Protein AF-A0A066RWN7-F1 (afdb_monomer_lite)

Radius of gyration: 18.53 Å; chains: 1; bounding box: 39×36×55 Å

Foldseek 3Di:
DLVLLVCLAPDDQVVNVVSQVVLCVVLVHDDDSVVSYPVVVPDRSVLLSVLLNLLVPAAADPPDDLVNLLVLLQLLAVVRHVVNVSSQSNNCNHFLQQCLVCCRPPVCLDPPRNDDDDHSNSSSVDRNPDDQDDDDLVLLLVLLQCLLPHDDDSVSVSNNCSNLSQDPSVLVSVVCVVVVNRSSNVSVCVVVVQFGDDSNDTDGHPDPPDD

InterPro domains:
  IPR000290 Colicin immunity protein/pyocin immunity protein [PF01320] (62-132)
  IPR035900 Colicin E immunity 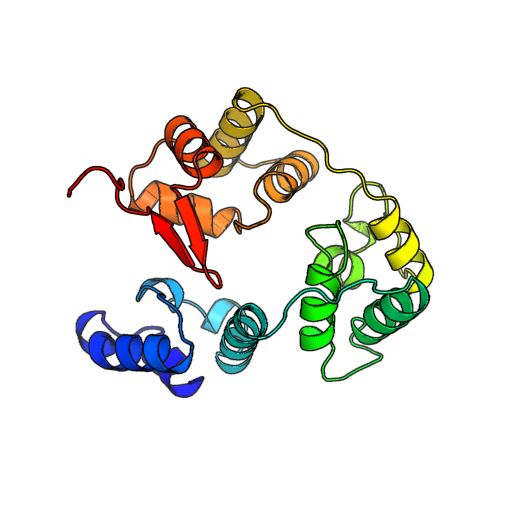protein superfamily [G3DSA:1.10.1200.20] (59-138)

Structure (mmCIF, N/CA/C/O backbone):
data_AF-A0A066RWN7-F1
#
_entry.id   AF-A0A066RWN7-F1
#
loop_
_atom_site.group_PDB
_atom_site.id
_atom_site.type_symbol
_atom_site.label_atom_id
_atom_site.label_alt_id
_atom_site.label_comp_id
_atom_site.label_asym_id
_atom_site.label_entity_id
_atom_site.label_seq_id
_atom_site.pdbx_PDB_ins_code
_atom_site.Cartn_x
_atom_site.Cartn_y
_atom_site.Cartn_z
_atom_site.occupancy
_atom_site.B_iso_or_equiv
_atom_site.auth_seq_id
_atom_site.auth_comp_id
_atom_site.auth_asym_id
_atom_site.auth_atom_id
_atom_site.pdbx_PDB_model_num
ATOM 1 N N . MET A 1 1 ? 14.003 -16.750 -8.814 1.00 89.88 1 MET A N 1
ATOM 2 C CA . MET A 1 1 ? 13.322 -15.446 -8.666 1.00 89.88 1 MET A CA 1
ATOM 3 C C . MET A 1 1 ? 14.115 -14.460 -7.818 1.00 89.88 1 MET A C 1
ATOM 5 O O . MET A 1 1 ? 14.503 -13.462 -8.392 1.00 89.88 1 MET A O 1
ATOM 9 N N . ALA A 1 2 ? 14.459 -14.722 -6.547 1.00 92.25 2 ALA A N 1
ATOM 10 C CA . ALA A 1 2 ? 15.295 -13.786 -5.760 1.00 92.25 2 ALA A CA 1
ATOM 11 C C . ALA A 1 2 ? 16.624 -13.417 -6.449 1.00 92.25 2 ALA A C 1
ATOM 13 O O . ALA A 1 2 ? 16.972 -12.251 -6.539 1.00 92.25 2 ALA A O 1
ATOM 14 N N . GLN A 1 3 ? 17.300 -14.403 -7.044 1.00 92.25 3 GLN A N 1
ATOM 15 C CA . GLN A 1 3 ? 18.504 -14.164 -7.844 1.00 92.25 3 GLN A CA 1
ATOM 16 C C . GLN A 1 3 ? 18.248 -13.333 -9.118 1.00 92.25 3 GLN A C 1
ATOM 18 O O . GLN A 1 3 ? 19.116 -12.578 -9.526 1.00 92.25 3 GLN A O 1
ATOM 23 N N . LEU A 1 4 ? 17.066 -13.453 -9.739 1.00 93.38 4 LEU A N 1
ATOM 24 C CA . LEU A 1 4 ? 16.701 -12.601 -10.879 1.00 93.38 4 LEU A CA 1
ATOM 25 C C . LEU A 1 4 ? 16.509 -11.157 -10.408 1.00 93.38 4 LEU A C 1
ATOM 27 O O . LEU A 1 4 ? 17.028 -10.253 -11.044 1.00 93.38 4 LEU A O 1
ATOM 31 N N . ALA A 1 5 ? 15.819 -10.949 -9.281 1.00 91.62 5 ALA A N 1
ATOM 32 C CA . ALA A 1 5 ? 15.643 -9.621 -8.699 1.00 91.62 5 ALA A CA 1
ATOM 33 C C . ALA A 1 5 ? 16.989 -8.970 -8.328 1.00 91.62 5 ALA A C 1
ATOM 35 O O . ALA A 1 5 ? 17.202 -7.815 -8.673 1.00 91.62 5 ALA A O 1
ATOM 36 N N . ASP A 1 6 ? 17.913 -9.727 -7.726 1.00 91.44 6 ASP A N 1
ATOM 37 C CA . ASP A 1 6 ? 19.282 -9.271 -7.424 1.00 91.44 6 ASP A CA 1
ATOM 38 C C . ASP A 1 6 ? 20.068 -8.890 -8.688 1.00 91.44 6 ASP A C 1
ATOM 40 O O . ASP A 1 6 ? 20.736 -7.865 -8.724 1.00 91.44 6 ASP A O 1
ATOM 44 N N . TRP A 1 7 ? 19.959 -9.670 -9.768 1.00 92.44 7 TRP A N 1
ATOM 45 C CA . TRP A 1 7 ? 20.628 -9.331 -11.028 1.00 92.44 7 TRP A CA 1
ATOM 46 C C . TRP A 1 7 ? 20.031 -8.117 -11.736 1.00 92.44 7 TRP A C 1
ATOM 48 O O . TRP A 1 7 ? 20.756 -7.423 -12.442 1.00 92.44 7 TRP A O 1
ATOM 58 N N . ILE A 1 8 ? 18.726 -7.876 -11.594 1.00 92.56 8 ILE A N 1
ATOM 59 C CA . ILE A 1 8 ? 18.061 -6.724 -12.213 1.00 92.56 8 ILE A CA 1
ATOM 60 C C . ILE A 1 8 ? 18.375 -5.437 -11.433 1.00 92.56 8 ILE A C 1
ATOM 62 O O . ILE A 1 8 ? 18.547 -4.381 -12.051 1.00 92.56 8 ILE A O 1
ATOM 66 N N . ASP A 1 9 ? 18.458 -5.512 -10.103 1.00 89.31 9 ASP A N 1
ATOM 67 C CA . ASP A 1 9 ? 18.771 -4.382 -9.222 1.00 89.31 9 ASP A CA 1
ATOM 68 C C . ASP A 1 9 ? 20.218 -3.895 -9.437 1.00 89.31 9 ASP A C 1
ATOM 70 O O . ASP A 1 9 ? 21.193 -4.589 -9.149 1.00 89.31 9 ASP A O 1
ATOM 74 N N . GLY A 1 10 ? 20.377 -2.686 -9.986 1.00 84.44 10 GLY A N 1
ATOM 75 C CA . GLY A 1 10 ? 21.682 -2.073 -10.258 1.00 84.44 10 GLY A CA 1
ATOM 76 C C . GLY A 1 10 ? 22.337 -2.444 -11.596 1.00 84.44 10 GLY A C 1
ATOM 77 O O . GLY A 1 10 ? 23.396 -1.895 -11.917 1.00 84.44 10 GLY A O 1
ATOM 78 N N . ALA A 1 11 ? 21.729 -3.321 -12.399 1.00 90.06 11 ALA A N 1
ATOM 79 C CA . ALA A 1 11 ? 22.161 -3.587 -13.774 1.00 90.06 11 ALA A CA 1
ATOM 80 C C . ALA A 1 11 ? 21.720 -2.476 -14.746 1.00 90.06 11 ALA A C 1
ATOM 82 O O . ALA A 1 11 ? 20.937 -1.595 -14.399 1.00 90.06 11 ALA A O 1
ATOM 83 N N . SER A 1 12 ? 22.224 -2.482 -15.984 1.00 90.25 12 SER A N 1
ATOM 84 C CA . SER A 1 12 ? 21.661 -1.617 -17.030 1.00 90.25 12 SER A CA 1
ATOM 85 C C . SER A 1 12 ? 20.346 -2.183 -17.573 1.00 90.25 12 SER A C 1
ATOM 87 O O . SER A 1 12 ? 20.095 -3.388 -17.522 1.00 90.25 12 SER A O 1
ATOM 89 N N . ARG A 1 13 ? 19.504 -1.317 -18.151 1.00 88.94 13 ARG A N 1
ATOM 90 C CA . ARG A 1 13 ? 18.223 -1.733 -18.739 1.00 88.94 13 ARG A CA 1
ATOM 91 C C . ARG A 1 13 ? 18.413 -2.790 -19.828 1.00 88.94 13 ARG A C 1
ATOM 93 O O . ARG A 1 13 ? 17.635 -3.736 -19.895 1.00 88.94 13 ARG A O 1
ATOM 100 N N . GLU A 1 14 ? 19.421 -2.616 -20.677 1.00 89.88 14 GLU A N 1
ATOM 101 C CA . GLU A 1 14 ? 19.710 -3.528 -21.782 1.00 89.88 14 GLU A CA 1
ATOM 1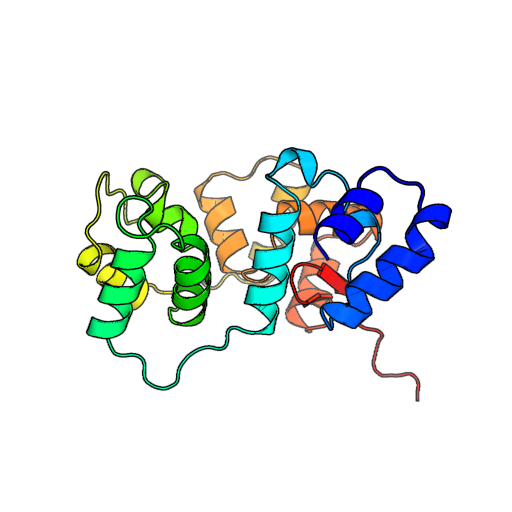02 C C . GLU A 1 14 ? 20.170 -4.908 -21.289 1.00 89.88 14 GLU A C 1
ATOM 104 O O . GLU A 1 14 ? 19.805 -5.925 -21.874 1.00 89.88 14 GLU A O 1
ATOM 109 N N . GLU A 1 15 ? 20.954 -4.960 -20.210 1.00 90.19 15 GLU A N 1
ATOM 110 C CA . GLU A 1 15 ? 21.420 -6.222 -19.620 1.00 90.19 15 GLU A CA 1
ATOM 111 C C . GLU A 1 15 ? 20.282 -6.978 -18.921 1.00 90.19 15 GLU A C 1
ATOM 113 O O . GLU A 1 15 ? 20.225 -8.207 -18.987 1.00 90.19 15 GLU A O 1
ATOM 118 N N . SER A 1 16 ? 19.344 -6.245 -18.319 1.00 92.38 16 SER A N 1
ATOM 119 C CA . SER A 1 16 ? 18.245 -6.808 -17.533 1.00 92.38 16 SER A CA 1
ATOM 120 C C . SER A 1 16 ? 17.048 -7.293 -18.344 1.00 92.38 16 SER A C 1
ATOM 122 O O . SER A 1 16 ? 16.172 -7.936 -17.775 1.00 92.38 16 SER A O 1
ATOM 124 N N . GLU A 1 17 ? 16.973 -7.022 -19.651 1.00 93.56 17 GLU A N 1
ATOM 125 C CA . GLU A 1 17 ? 15.779 -7.304 -20.467 1.00 93.56 17 GLU A CA 1
ATOM 126 C C . GLU A 1 17 ? 15.328 -8.773 -20.387 1.00 93.56 17 GLU A C 1
ATOM 128 O O . GLU A 1 17 ? 14.145 -9.065 -20.192 1.00 93.56 17 GLU A O 1
ATOM 133 N N . ALA A 1 18 ? 16.276 -9.709 -20.493 1.00 95.19 18 ALA A N 1
ATOM 134 C CA . ALA A 1 18 ? 15.979 -11.138 -20.428 1.00 95.19 18 ALA A CA 1
ATOM 135 C C . ALA A 1 18 ? 15.559 -11.576 -19.016 1.00 95.19 18 ALA A C 1
ATOM 137 O O . ALA A 1 18 ? 14.598 -12.331 -18.875 1.00 95.19 18 ALA A O 1
ATOM 138 N N . TRP A 1 19 ? 16.241 -11.077 -17.980 1.00 96.50 19 TRP A N 1
ATOM 139 C CA . TRP A 1 19 ? 15.937 -11.408 -16.585 1.00 96.50 19 TRP A CA 1
ATOM 140 C C . TRP A 1 19 ? 14.594 -10.836 -16.139 1.00 96.50 19 TRP A C 1
ATOM 142 O O . TRP A 1 19 ? 13.844 -11.524 -15.455 1.00 96.50 19 TRP A O 1
ATOM 152 N N . LEU A 1 20 ? 14.268 -9.614 -16.564 1.00 94.75 20 LEU A N 1
ATOM 153 C CA . LEU A 1 20 ? 12.990 -8.962 -16.294 1.00 94.75 20 LEU A CA 1
ATOM 154 C C . LEU A 1 20 ? 11.834 -9.728 -16.942 1.00 94.75 20 LEU A C 1
ATOM 156 O O . LEU A 1 20 ? 10.819 -9.987 -16.298 1.00 94.75 20 LEU A O 1
ATOM 160 N N . SER A 1 21 ? 12.005 -10.126 -18.206 1.00 94.62 21 SER A N 1
ATOM 161 C CA . SER A 1 21 ? 11.026 -10.951 -18.919 1.00 94.62 21 SER A CA 1
ATOM 162 C C . SER A 1 21 ? 10.809 -12.296 -18.218 1.00 94.62 21 SER A C 1
ATOM 164 O O . SER A 1 21 ? 9.668 -12.698 -17.991 1.00 94.62 21 SER A O 1
ATOM 166 N N . GLU A 1 22 ? 11.893 -12.963 -17.806 1.00 96.38 22 GLU A N 1
ATOM 167 C CA . GLU A 1 22 ? 11.821 -14.221 -17.057 1.00 96.38 22 GLU A CA 1
ATOM 168 C C . GLU A 1 22 ? 11.153 -14.037 -15.688 1.00 96.38 22 GLU A C 1
ATOM 170 O O . GLU A 1 22 ? 10.312 -14.851 -15.309 1.00 96.38 22 GLU A O 1
ATOM 175 N N . PHE A 1 23 ? 11.474 -12.963 -14.962 1.00 95.25 23 PHE A N 1
ATOM 176 C CA . PHE A 1 23 ? 10.852 -12.658 -13.678 1.00 95.25 23 PHE A CA 1
ATOM 177 C C . PHE A 1 23 ? 9.337 -12.522 -13.828 1.00 95.25 23 PHE A C 1
ATOM 179 O O . PHE A 1 23 ? 8.606 -13.289 -13.209 1.00 95.25 23 PHE A O 1
ATOM 186 N N . ASN A 1 24 ? 8.889 -11.617 -14.703 1.00 93.62 24 ASN A N 1
ATOM 187 C CA . ASN A 1 24 ? 7.472 -11.341 -14.946 1.00 93.62 24 ASN A CA 1
ATOM 188 C C . ASN A 1 24 ? 6.710 -12.587 -15.415 1.00 93.62 24 ASN A C 1
ATOM 190 O O . ASN A 1 24 ? 5.563 -12.803 -15.027 1.00 93.62 24 ASN A O 1
ATOM 194 N N . GLN A 1 25 ? 7.354 -13.446 -16.211 1.00 93.62 25 GLN A N 1
ATOM 195 C CA . GLN A 1 25 ? 6.770 -14.723 -16.611 1.00 93.62 25 GLN A CA 1
ATOM 196 C C . GLN A 1 25 ? 6.581 -15.673 -15.419 1.00 93.62 25 GLN A C 1
ATOM 198 O O . GLN A 1 25 ? 5.561 -16.355 -15.351 1.00 93.62 25 GLN A O 1
ATOM 203 N N . LEU A 1 26 ? 7.558 -15.759 -14.512 1.00 93.44 26 LEU A N 1
ATOM 204 C CA . LEU A 1 26 ? 7.510 -16.660 -13.356 1.00 93.44 26 LEU A CA 1
ATOM 205 C C . LEU A 1 26 ? 6.551 -16.180 -12.261 1.00 93.44 26 LEU A C 1
ATOM 207 O O . LEU A 1 26 ? 5.972 -17.016 -11.572 1.00 93.44 26 LEU A O 1
ATOM 211 N N . SER A 1 27 ? 6.410 -14.867 -12.084 1.00 90.44 27 SER A N 1
ATOM 212 C CA . SER A 1 27 ? 5.530 -14.264 -11.077 1.00 90.44 27 SER A CA 1
ATOM 213 C C . SER A 1 27 ? 4.125 -13.955 -11.593 1.00 90.44 27 SER A C 1
ATOM 215 O O . SER A 1 27 ? 3.281 -13.565 -10.797 1.00 90.44 27 SER A O 1
ATOM 217 N N . GLU A 1 28 ? 3.868 -14.121 -12.894 1.00 90.06 28 GLU A N 1
ATOM 218 C CA . GLU A 1 28 ? 2.626 -13.691 -13.555 1.00 90.06 28 GLU A CA 1
ATOM 219 C C . GLU A 1 28 ? 2.339 -12.187 -13.363 1.00 90.06 28 GLU A C 1
ATOM 221 O O . GLU A 1 28 ? 1.191 -11.756 -13.260 1.00 90.06 28 GLU A O 1
ATOM 226 N N . THR A 1 29 ? 3.396 -11.368 -13.341 1.00 89.62 29 THR A N 1
ATOM 227 C CA . THR A 1 29 ? 3.311 -9.913 -13.141 1.00 89.62 29 THR A CA 1
ATOM 228 C C . THR A 1 29 ? 3.849 -9.130 -14.343 1.00 89.62 29 THR A C 1
ATOM 230 O O . THR A 1 29 ? 4.195 -9.691 -15.384 1.00 89.62 29 THR A O 1
ATOM 233 N N . SER A 1 30 ? 3.864 -7.801 -14.238 1.00 88.69 30 SER A N 1
ATOM 234 C CA . SER A 1 30 ? 4.294 -6.891 -15.304 1.00 88.69 30 SER A CA 1
ATOM 235 C C . SER A 1 30 ? 5.173 -5.762 -14.767 1.00 88.69 30 SER A C 1
ATOM 237 O O . SER A 1 30 ? 4.957 -4.602 -15.117 1.00 88.69 30 SER A O 1
ATOM 239 N N . HIS A 1 31 ? 6.127 -6.089 -13.895 1.00 88.25 31 HIS A N 1
ATOM 240 C CA . HIS A 1 31 ? 7.049 -5.103 -13.341 1.00 88.25 31 HIS A CA 1
ATOM 241 C C . HIS A 1 31 ? 7.902 -4.457 -14.434 1.00 88.25 31 HIS A C 1
ATOM 243 O O . HIS A 1 31 ? 8.305 -5.111 -15.405 1.00 88.25 31 HIS A O 1
ATOM 249 N N . GLU A 1 32 ? 8.207 -3.178 -14.254 1.00 89.06 32 GLU A N 1
ATOM 250 C CA . GLU A 1 32 ? 9.199 -2.462 -15.043 1.00 89.06 32 GLU A CA 1
ATOM 251 C C . GLU A 1 32 ? 10.592 -2.617 -14.423 1.00 89.06 32 GLU A C 1
ATOM 253 O O . GLU A 1 32 ? 10.747 -2.915 -13.244 1.00 89.06 32 GLU A O 1
ATOM 258 N N . PHE A 1 33 ? 11.635 -2.380 -15.223 1.00 89.19 33 PHE A N 1
ATOM 259 C CA . PHE A 1 33 ? 13.029 -2.401 -14.761 1.00 89.19 33 PHE A CA 1
ATOM 260 C C . PHE A 1 33 ? 13.250 -1.528 -13.510 1.00 89.19 33 PHE A C 1
ATOM 262 O O . PHE A 1 33 ? 14.014 -1.894 -12.618 1.00 89.19 33 PHE A O 1
ATOM 269 N N . GLU A 1 34 ? 12.568 -0.385 -13.443 1.00 85.56 34 GLU A N 1
ATOM 270 C CA . GLU A 1 34 ? 12.612 0.548 -12.321 1.00 85.56 34 GLU A CA 1
ATOM 271 C C . GLU A 1 34 ? 12.084 -0.013 -11.005 1.00 85.56 34 GLU A C 1
ATOM 273 O O . GLU A 1 34 ? 12.603 0.380 -9.965 1.00 85.56 34 GLU A O 1
ATOM 278 N N . ASP A 1 35 ? 11.117 -0.932 -11.039 1.00 84.44 35 ASP A N 1
ATOM 279 C CA . ASP A 1 35 ? 10.505 -1.499 -9.827 1.00 84.44 35 ASP A CA 1
ATOM 280 C C . ASP A 1 35 ? 11.510 -2.333 -9.011 1.00 84.44 35 ASP A C 1
ATOM 282 O O . ASP A 1 35 ? 11.309 -2.582 -7.826 1.00 84.44 35 ASP A O 1
ATOM 286 N N . PHE A 1 36 ? 12.616 -2.742 -9.641 1.00 87.88 36 PHE A N 1
ATOM 287 C CA . PHE A 1 36 ? 13.701 -3.495 -9.015 1.00 87.88 36 PHE A CA 1
ATOM 288 C C . PHE A 1 36 ? 14.829 -2.608 -8.486 1.00 87.88 36 PHE A C 1
ATOM 290 O O . PHE A 1 36 ? 15.739 -3.121 -7.842 1.00 87.88 36 PHE A O 1
ATOM 297 N N . GLN A 1 37 ? 14.838 -1.306 -8.788 1.00 85.69 37 GLN A N 1
ATOM 298 C CA . GLN A 1 37 ? 15.998 -0.467 -8.487 1.00 85.69 37 GLN A CA 1
ATOM 299 C C . GLN A 1 37 ? 15.968 0.023 -7.042 1.00 85.69 37 GLN A C 1
ATOM 301 O O . GLN A 1 37 ? 15.058 0.741 -6.629 1.00 85.69 37 GLN A O 1
ATOM 306 N N . GLY A 1 38 ? 17.021 -0.304 -6.293 1.00 73.75 38 GLY A N 1
ATOM 307 C CA . GLY A 1 38 ? 17.169 0.111 -4.902 1.00 73.75 38 GLY A CA 1
ATOM 308 C C . GLY A 1 38 ? 16.486 -0.817 -3.899 1.00 73.75 38 GLY A C 1
ATOM 309 O O . GLY A 1 38 ? 16.300 -0.406 -2.752 1.00 73.75 38 GLY A O 1
ATOM 310 N N . LEU A 1 39 ? 16.172 -2.062 -4.284 1.00 75.94 39 LEU A N 1
ATOM 311 C CA . LEU A 1 39 ? 15.650 -3.076 -3.359 1.00 75.94 39 LEU A CA 1
ATOM 312 C C . LEU A 1 39 ? 16.616 -3.315 -2.185 1.00 75.94 39 LEU A C 1
ATOM 314 O O . LEU A 1 39 ? 16.165 -3.425 -1.044 1.00 75.94 39 LEU A O 1
ATOM 318 N N . TYR A 1 40 ? 17.933 -3.236 -2.428 1.00 57.69 40 TYR A N 1
ATOM 319 C CA . TYR A 1 40 ? 18.980 -3.248 -1.387 1.00 57.69 40 TYR A CA 1
ATOM 320 C C . TYR A 1 40 ? 18.779 -2.224 -0.247 1.00 57.69 40 TYR A C 1
ATOM 322 O O . TYR A 1 40 ? 19.367 -2.378 0.824 1.00 57.69 40 TYR A O 1
ATOM 330 N N . GLY A 1 41 ? 17.998 -1.157 -0.458 1.00 55.62 41 GLY A N 1
ATOM 331 C CA . GLY A 1 41 ? 17.710 -0.144 0.561 1.00 55.62 41 GLY A CA 1
ATOM 332 C C . GLY A 1 41 ? 16.592 -0.516 1.542 1.00 55.62 41 GLY A C 1
ATOM 333 O O . GLY A 1 41 ? 16.485 0.134 2.581 1.00 55.62 41 GLY A O 1
ATOM 334 N N . GLY A 1 42 ? 15.773 -1.526 1.221 1.00 55.22 42 GLY A N 1
ATOM 335 C CA . GLY A 1 42 ? 14.559 -1.883 1.968 1.00 55.22 42 GLY A CA 1
ATOM 336 C C . GLY A 1 42 ? 14.561 -3.270 2.623 1.00 55.22 42 GLY A C 1
ATOM 337 O O . GLY A 1 42 ? 13.806 -3.469 3.568 1.00 55.22 42 GLY A O 1
ATOM 338 N N . GLY A 1 43 ? 15.403 -4.207 2.169 1.00 67.12 43 GLY A N 1
ATOM 339 C CA . GLY A 1 43 ? 15.463 -5.588 2.674 1.00 67.12 43 GLY A CA 1
ATOM 340 C C . GLY A 1 43 ? 16.289 -6.505 1.765 1.00 67.12 43 GLY A C 1
ATOM 341 O O . GLY A 1 43 ? 16.976 -6.022 0.862 1.00 67.12 43 GLY A O 1
ATOM 342 N N . GLU A 1 44 ? 16.241 -7.824 1.981 1.00 83.69 44 GLU A N 1
ATOM 343 C CA . GLU A 1 44 ? 16.828 -8.781 1.033 1.00 83.69 44 GLU A CA 1
ATOM 344 C C . GLU A 1 44 ? 15.888 -8.987 -0.173 1.00 83.69 44 GLU A C 1
ATOM 346 O O . GLU A 1 44 ? 14.663 -8.968 -0.037 1.00 83.69 44 GLU A O 1
ATOM 351 N N . HIS A 1 45 ? 16.421 -9.254 -1.375 1.00 87.75 45 HIS A N 1
ATOM 352 C CA . HIS A 1 45 ? 15.591 -9.493 -2.575 1.00 87.75 45 HIS A CA 1
ATOM 353 C C . HIS A 1 45 ? 14.607 -10.647 -2.405 1.00 87.75 45 HIS A C 1
ATOM 355 O O . HIS A 1 45 ? 13.571 -10.677 -3.067 1.00 87.75 45 HIS A O 1
ATOM 361 N N . ILE A 1 46 ? 14.923 -11.618 -1.544 1.00 88.38 46 ILE A N 1
ATOM 362 C CA . ILE A 1 46 ? 14.011 -12.721 -1.244 1.00 88.38 46 ILE A CA 1
ATOM 363 C C . ILE A 1 46 ? 12.738 -12.231 -0.549 1.00 88.38 46 ILE A C 1
ATOM 365 O O . ILE A 1 46 ? 11.666 -12.741 -0.867 1.00 88.38 46 ILE A O 1
ATOM 369 N N . ASP A 1 47 ? 12.833 -11.225 0.318 1.00 84.12 47 ASP A N 1
ATOM 370 C CA . ASP A 1 47 ? 11.691 -10.685 1.056 1.00 84.12 47 ASP A CA 1
ATOM 371 C C . ASP A 1 47 ? 10.773 -9.914 0.108 1.00 84.12 47 ASP A C 1
ATOM 373 O O . ASP A 1 47 ? 9.570 -10.167 0.060 1.00 84.12 47 ASP A O 1
ATOM 377 N N . TRP A 1 48 ? 11.346 -9.088 -0.773 1.00 85.31 48 TRP A N 1
ATOM 378 C CA . TRP A 1 48 ? 10.571 -8.429 -1.828 1.00 85.31 48 TRP A CA 1
ATOM 379 C C . TRP A 1 48 ? 9.881 -9.440 -2.758 1.00 85.31 48 TRP A C 1
ATOM 381 O O . TRP A 1 48 ? 8.693 -9.319 -3.052 1.00 85.31 48 TRP A O 1
ATOM 391 N N . VAL A 1 49 ? 10.591 -10.497 -3.172 1.00 89.69 49 VAL A N 1
ATOM 392 C CA . VAL A 1 49 ? 10.006 -11.559 -4.004 1.00 89.69 49 VAL A CA 1
ATOM 393 C C . VAL A 1 49 ? 8.866 -12.290 -3.291 1.00 89.69 49 VAL A C 1
ATOM 395 O O . VAL A 1 49 ? 7.881 -12.646 -3.942 1.00 89.69 49 VAL A O 1
ATOM 398 N N . ARG A 1 50 ? 8.969 -12.520 -1.977 1.00 89.38 50 ARG A N 1
ATOM 399 C CA . ARG A 1 50 ? 7.872 -13.098 -1.189 1.00 89.38 50 ARG A CA 1
ATOM 400 C C . ARG A 1 50 ? 6.647 -12.193 -1.214 1.00 89.38 50 ARG A C 1
ATOM 402 O O . ARG A 1 50 ? 5.575 -12.697 -1.523 1.00 89.38 50 ARG A O 1
ATOM 409 N N . LEU A 1 51 ? 6.807 -10.888 -0.992 1.00 84.19 51 LEU A N 1
ATOM 410 C CA . LEU A 1 51 ? 5.698 -9.925 -1.042 1.00 84.19 51 LEU A CA 1
ATOM 411 C C . LEU A 1 51 ? 5.010 -9.907 -2.414 1.00 84.19 51 LEU A C 1
ATOM 413 O O . LEU A 1 51 ? 3.781 -9.955 -2.488 1.00 84.19 51 LEU A O 1
ATOM 417 N N . VAL A 1 52 ? 5.786 -9.938 -3.505 1.00 87.62 52 VAL A N 1
ATOM 418 C CA . VAL A 1 52 ? 5.231 -10.066 -4.864 1.00 87.62 52 VAL A CA 1
ATOM 419 C C . VAL A 1 52 ? 4.382 -11.332 -4.976 1.00 87.62 52 VAL A C 1
ATOM 421 O O . VAL A 1 52 ? 3.218 -11.256 -5.366 1.00 87.62 52 VAL A O 1
ATOM 424 N N . LEU A 1 53 ? 4.915 -12.490 -4.579 1.00 90.06 53 LEU A N 1
ATOM 425 C CA . LEU A 1 53 ? 4.191 -13.763 -4.657 1.00 90.06 53 LEU A CA 1
ATOM 426 C C . LEU A 1 53 ? 2.955 -13.807 -3.749 1.00 90.06 53 LEU A C 1
ATOM 428 O O . LEU A 1 53 ? 1.917 -14.327 -4.155 1.00 90.06 53 LEU A O 1
ATOM 432 N N . TYR A 1 54 ? 3.037 -13.244 -2.547 1.00 88.75 54 TYR A N 1
ATOM 433 C CA . TYR A 1 54 ? 1.906 -13.114 -1.631 1.00 88.75 54 TYR A CA 1
ATOM 434 C C . TYR A 1 54 ? 0.787 -12.287 -2.257 1.00 88.75 54 TYR A C 1
ATOM 436 O O . TYR A 1 54 ? -0.360 -12.728 -2.249 1.00 88.75 54 TYR A O 1
ATOM 444 N N . SER A 1 55 ? 1.121 -11.169 -2.907 1.00 82.88 55 SER A N 1
ATOM 445 C CA . SER A 1 55 ? 0.133 -10.329 -3.593 1.00 82.88 55 SER A CA 1
ATOM 446 C C . SER A 1 55 ? -0.588 -11.041 -4.749 1.00 82.88 55 SER A C 1
ATOM 448 O O . SER A 1 55 ? -1.706 -10.662 -5.095 1.00 82.88 55 SER A O 1
ATOM 450 N N . VAL A 1 56 ? 0.040 -12.058 -5.352 1.00 85.88 56 VAL A N 1
ATOM 451 C CA . VAL A 1 56 ? -0.538 -12.879 -6.431 1.00 85.88 56 VAL A CA 1
ATOM 452 C C . VAL A 1 56 ? -1.411 -13.999 -5.862 1.00 85.88 56 VAL A C 1
ATOM 454 O O . VAL A 1 56 ? -2.525 -14.236 -6.332 1.00 85.88 56 VAL A O 1
ATOM 457 N N . ILE A 1 57 ? -0.909 -14.709 -4.850 1.00 88.38 57 ILE A N 1
ATOM 458 C CA . ILE A 1 57 ? -1.482 -15.980 -4.388 1.00 88.38 57 ILE A CA 1
ATOM 459 C C . ILE A 1 57 ? -2.570 -15.773 -3.326 1.00 88.38 57 ILE A C 1
ATOM 461 O O . ILE A 1 57 ? -3.532 -16.544 -3.274 1.00 88.38 57 ILE A O 1
ATOM 465 N N . ILE A 1 58 ? -2.431 -14.763 -2.465 1.00 89.44 58 ILE A N 1
ATOM 466 C CA . ILE A 1 58 ? -3.336 -14.550 -1.334 1.00 89.44 58 ILE A CA 1
ATOM 467 C C . ILE A 1 58 ? -4.605 -13.857 -1.818 1.00 89.44 58 ILE A C 1
ATOM 469 O O . ILE A 1 58 ? -4.575 -12.782 -2.411 1.00 89.44 58 ILE A O 1
ATOM 473 N N . GLN A 1 59 ? -5.737 -14.478 -1.509 1.00 88.31 59 GLN A N 1
ATOM 474 C CA . GLN A 1 59 ? -7.067 -13.950 -1.779 1.00 88.31 59 GLN A CA 1
ATOM 475 C C . GLN A 1 59 ? -7.836 -13.821 -0.458 1.00 88.31 59 GLN A C 1
ATOM 477 O O . GLN A 1 59 ? -7.604 -14.622 0.455 1.00 88.31 59 GLN A O 1
ATOM 482 N N . PRO A 1 60 ? -8.750 -12.842 -0.335 1.00 89.50 60 PRO A N 1
ATOM 483 C CA . PRO A 1 60 ? -9.619 -12.739 0.831 1.00 89.50 60 PRO A CA 1
ATOM 484 C C . PRO A 1 60 ? -10.430 -14.026 1.010 1.00 89.50 60 PRO A C 1
ATOM 486 O O . PRO A 1 60 ? -10.948 -14.592 0.043 1.00 89.50 60 PRO A O 1
ATOM 489 N N . ALA A 1 61 ? -10.554 -14.486 2.252 1.00 91.06 61 ALA A N 1
ATOM 490 C CA . ALA A 1 61 ? -11.375 -15.637 2.582 1.00 91.06 61 ALA A CA 1
ATOM 491 C C . ALA A 1 61 ? -12.847 -15.218 2.710 1.00 91.06 61 ALA A C 1
ATOM 493 O O . ALA A 1 61 ? -13.182 -14.191 3.304 1.00 91.06 61 ALA A O 1
ATOM 494 N N . GLU A 1 62 ? -13.757 -16.036 2.182 1.00 90.06 62 GLU A N 1
ATOM 495 C CA . GLU A 1 62 ? -15.186 -15.810 2.387 1.00 90.06 62 GLU A CA 1
ATOM 496 C C . GLU A 1 62 ? -15.580 -16.121 3.839 1.00 90.06 62 GLU A C 1
ATOM 498 O O . GLU A 1 62 ? -15.314 -17.209 4.344 1.00 90.06 62 GLU A O 1
ATOM 503 N N . ASN A 1 63 ? -16.308 -15.200 4.477 1.00 91.12 63 ASN A N 1
ATOM 504 C CA . ASN A 1 63 ? -16.890 -15.372 5.815 1.00 91.12 63 ASN A CA 1
ATOM 505 C C . ASN A 1 63 ? -15.876 -15.616 6.949 1.00 91.12 63 ASN A C 1
ATOM 507 O O . ASN A 1 63 ? -16.187 -16.361 7.880 1.00 91.12 63 ASN A O 1
ATOM 511 N N . VAL A 1 64 ? -14.706 -14.969 6.899 1.00 94.81 64 VAL A N 1
ATOM 512 C CA . VAL A 1 64 ? -13.745 -14.997 8.011 1.00 94.81 64 VAL A CA 1
ATOM 513 C C . VAL A 1 64 ? -14.415 -14.550 9.317 1.00 94.81 64 VAL A C 1
ATOM 515 O O . VAL A 1 64 ? -15.125 -13.539 9.382 1.00 94.81 64 VAL A O 1
ATOM 518 N N . THR A 1 65 ? -14.241 -15.342 10.364 1.00 97.12 65 THR A N 1
ATOM 519 C CA . THR A 1 65 ? -14.802 -15.071 11.687 1.00 97.12 65 THR A CA 1
ATOM 520 C C . THR A 1 65 ? -13.897 -14.140 12.486 1.00 97.12 65 THR A C 1
ATOM 522 O O . THR A 1 65 ? -12.696 -14.047 12.241 1.00 97.12 65 THR A O 1
ATOM 525 N N . ARG A 1 66 ? -14.458 -13.468 13.502 1.00 97.38 66 ARG A N 1
ATOM 526 C CA . ARG A 1 66 ? -13.655 -12.649 14.423 1.00 97.38 66 ARG A CA 1
ATOM 527 C C . ARG A 1 66 ? -12.540 -13.471 15.078 1.00 97.38 66 ARG A C 1
ATOM 529 O O . ARG A 1 66 ? -11.428 -12.976 15.176 1.00 97.38 66 ARG A O 1
ATOM 536 N N . ASP A 1 67 ? -12.822 -14.703 15.496 1.00 98.19 67 ASP A N 1
ATOM 537 C CA . ASP A 1 67 ? -11.834 -15.557 16.166 1.00 98.19 67 ASP A CA 1
ATOM 538 C C . ASP A 1 67 ? -10.677 -15.934 15.223 1.00 98.19 67 ASP A C 1
ATOM 540 O O . ASP A 1 67 ? -9.520 -15.925 15.634 1.00 98.19 67 ASP A O 1
ATOM 544 N N . GLU A 1 68 ? -10.963 -16.183 13.940 1.00 97.81 68 GLU A N 1
ATOM 545 C CA . GLU A 1 68 ? -9.927 -16.397 12.918 1.00 97.81 68 GLU A CA 1
ATOM 546 C C . GLU A 1 68 ? -9.101 -15.130 12.668 1.00 97.81 68 GLU A C 1
ATOM 548 O O . GLU A 1 68 ? -7.882 -15.213 12.539 1.00 97.81 68 GLU A O 1
ATOM 553 N N . LEU A 1 69 ? -9.729 -13.949 12.658 1.00 97.94 69 LEU A N 1
ATOM 554 C CA . LEU A 1 69 ? -9.005 -12.679 12.566 1.00 97.94 69 LEU A CA 1
ATOM 555 C C . LEU A 1 69 ? -8.109 -12.435 13.787 1.00 97.94 69 LEU A C 1
ATOM 557 O O . LEU A 1 69 ? -7.020 -11.893 13.631 1.00 97.94 69 LEU A O 1
ATOM 561 N N . VAL A 1 70 ? -8.535 -12.838 14.990 1.00 98.31 70 VAL A N 1
ATOM 562 C CA . VAL A 1 70 ? -7.715 -12.727 16.211 1.00 98.31 70 VAL A CA 1
ATOM 563 C C . VAL A 1 70 ? -6.505 -13.647 16.128 1.00 98.31 70 VAL A C 1
ATOM 565 O O . VAL A 1 70 ? -5.402 -13.218 16.457 1.00 98.31 70 VAL A O 1
ATOM 568 N N . GLU A 1 71 ? -6.677 -14.872 15.634 1.00 97.75 71 GLU A N 1
ATOM 569 C CA . GLU A 1 71 ? -5.552 -15.779 15.389 1.00 97.75 71 GLU A CA 1
ATOM 570 C C . GLU A 1 71 ? -4.581 -15.204 14.345 1.00 97.75 71 GLU A C 1
ATOM 572 O O . GLU A 1 71 ? -3.369 -15.237 14.554 1.00 97.75 71 GLU A O 1
ATOM 577 N N . LEU A 1 72 ? -5.090 -14.621 13.253 1.00 96.69 72 LEU A N 1
ATOM 578 C CA . LEU A 1 72 ? -4.246 -13.946 12.263 1.00 96.69 72 LEU A CA 1
ATOM 579 C C . LEU A 1 72 ? -3.481 -12.776 12.889 1.00 96.69 72 LEU A C 1
ATOM 581 O O . LEU A 1 72 ? -2.261 -12.721 12.759 1.00 96.69 72 LEU A O 1
ATOM 585 N N . ALA A 1 73 ? -4.161 -11.892 13.622 1.00 97.06 73 ALA A N 1
ATOM 586 C CA . ALA A 1 73 ? -3.531 -10.762 14.304 1.00 97.06 73 ALA A CA 1
ATOM 587 C C . ALA A 1 73 ? -2.463 -11.216 15.312 1.00 97.06 73 ALA A C 1
ATOM 589 O O . ALA A 1 73 ? -1.408 -10.594 15.403 1.00 97.06 73 ALA A O 1
ATOM 590 N N . HIS A 1 74 ? -2.700 -12.318 16.029 1.00 96.94 74 HIS A N 1
ATOM 591 C CA . HIS A 1 74 ? -1.720 -12.910 16.937 1.00 96.94 74 HIS A CA 1
ATOM 592 C C . HIS A 1 74 ? -0.470 -13.401 16.192 1.00 96.94 74 HIS A C 1
ATOM 594 O O . HIS A 1 74 ? 0.641 -13.152 16.652 1.00 96.94 74 HIS A O 1
ATOM 600 N N . ARG A 1 75 ? -0.626 -14.065 15.040 1.00 96.50 75 ARG A N 1
ATOM 601 C CA . ARG A 1 75 ? 0.503 -14.550 14.220 1.00 96.50 75 ARG A CA 1
ATOM 602 C C . ARG A 1 75 ? 1.240 -13.452 13.457 1.00 96.50 75 ARG A C 1
ATOM 604 O O . ARG A 1 75 ? 2.388 -13.650 13.090 1.00 96.50 75 ARG A O 1
ATOM 611 N N . CYS A 1 76 ? 0.604 -12.304 13.228 1.00 94.38 76 CYS A N 1
ATOM 612 C CA . CYS A 1 76 ? 1.265 -11.135 12.638 1.00 94.38 76 CYS A CA 1
ATOM 613 C C . CYS A 1 76 ? 2.300 -10.501 13.579 1.00 94.38 76 CYS A C 1
ATOM 615 O O . CYS A 1 76 ? 3.115 -9.701 13.127 1.00 94.38 76 CYS A O 1
ATOM 617 N N . MET A 1 77 ? 2.252 -10.806 14.878 1.00 92.12 77 MET A N 1
ATOM 618 C CA . MET A 1 77 ? 3.202 -10.287 15.858 1.00 92.12 77 MET A CA 1
ATOM 619 C C . MET A 1 77 ? 4.531 -11.058 15.743 1.00 92.12 77 MET A C 1
ATOM 621 O O . MET A 1 77 ? 4.522 -12.281 15.913 1.00 92.12 77 MET A O 1
ATOM 625 N N . PRO A 1 78 ? 5.670 -10.390 15.473 1.00 89.19 78 PRO A N 1
ATOM 626 C CA . PRO A 1 78 ? 6.952 -11.056 15.200 1.00 89.19 78 PRO A CA 1
ATOM 627 C C . PRO A 1 78 ? 7.457 -11.973 16.314 1.00 89.19 78 PRO A C 1
ATOM 629 O O . PRO A 1 78 ? 8.216 -12.903 16.070 1.00 89.19 78 PRO A O 1
ATOM 632 N N . GLU A 1 79 ? 7.069 -11.710 17.559 1.00 90.81 79 GLU A N 1
ATOM 633 C CA . GLU A 1 79 ? 7.415 -12.543 18.709 1.00 90.81 79 GLU A CA 1
ATOM 634 C C . GLU A 1 79 ? 6.669 -13.888 18.746 1.00 90.81 79 GLU A C 1
ATOM 636 O O . GLU A 1 79 ? 7.061 -14.776 19.508 1.00 90.81 79 GLU A O 1
ATOM 641 N N . ASN A 1 80 ? 5.608 -14.039 17.948 1.00 91.62 80 ASN A N 1
ATOM 642 C CA . ASN A 1 80 ? 4.717 -15.196 17.980 1.00 91.62 80 ASN A CA 1
ATOM 643 C C . ASN A 1 80 ? 4.925 -16.165 16.808 1.00 91.62 80 ASN A C 1
ATOM 645 O O . ASN A 1 80 ? 4.605 -17.345 16.966 1.00 91.62 80 ASN A O 1
ATOM 649 N N . ASP A 1 81 ? 5.423 -15.703 15.658 1.00 91.31 81 ASP A N 1
ATOM 650 C CA . ASP A 1 81 ? 5.609 -16.536 14.464 1.00 91.31 81 ASP A CA 1
ATOM 651 C C . ASP A 1 81 ? 6.780 -16.033 13.598 1.00 91.31 81 ASP A C 1
ATOM 653 O O . ASP A 1 81 ? 6.905 -14.835 13.345 1.00 91.31 81 ASP A O 1
ATOM 657 N N . ASP A 1 82 ? 7.622 -16.953 13.118 1.00 87.50 82 ASP A N 1
ATOM 658 C CA . ASP A 1 82 ? 8.747 -16.632 12.225 1.00 87.50 82 ASP A CA 1
ATOM 659 C C . ASP A 1 82 ? 8.254 -16.228 10.818 1.00 87.50 82 ASP A C 1
ATOM 661 O O . ASP A 1 82 ? 8.950 -15.506 10.106 1.00 87.50 82 ASP A O 1
ATOM 665 N N . ASP A 1 83 ? 7.046 -16.657 10.427 1.00 87.06 83 ASP A N 1
ATOM 666 C CA . ASP A 1 83 ? 6.413 -16.349 9.138 1.00 87.06 83 ASP A CA 1
ATOM 667 C C . ASP A 1 83 ? 5.399 -15.182 9.247 1.00 87.06 83 ASP A C 1
ATOM 669 O O . ASP A 1 83 ? 4.462 -15.082 8.446 1.00 87.06 83 ASP A O 1
ATOM 673 N N . PHE A 1 84 ? 5.551 -14.288 10.237 1.00 90.12 84 PHE A N 1
ATOM 674 C CA . PHE A 1 84 ? 4.593 -13.205 10.526 1.00 90.12 84 PHE A CA 1
ATOM 675 C C . PHE A 1 84 ? 4.253 -12.329 9.306 1.00 90.12 84 PHE A C 1
ATOM 677 O O . PHE A 1 84 ? 3.122 -11.864 9.180 1.00 90.12 84 PHE A O 1
ATOM 684 N N . GLU A 1 85 ? 5.193 -12.139 8.377 1.00 87.94 85 GLU A N 1
ATOM 685 C CA . GLU A 1 85 ? 5.016 -11.359 7.143 1.00 87.94 85 GLU A CA 1
ATOM 686 C C . GLU A 1 85 ? 3.950 -11.969 6.223 1.00 87.94 85 GLU A C 1
ATOM 688 O O . GLU A 1 85 ? 3.140 -11.254 5.635 1.00 87.94 85 GLU A O 1
ATOM 693 N N . ALA A 1 86 ? 3.897 -13.302 6.131 1.00 89.00 86 ALA A N 1
ATOM 694 C CA . ALA A 1 86 ? 2.866 -13.987 5.359 1.00 89.00 86 ALA A CA 1
ATOM 695 C C . ALA A 1 86 ? 1.489 -13.800 6.008 1.00 89.00 86 ALA A C 1
ATOM 697 O O . ALA A 1 86 ? 0.502 -13.537 5.319 1.00 89.00 86 ALA A O 1
ATOM 698 N N . TYR A 1 87 ? 1.416 -13.899 7.339 1.00 93.50 87 TYR A N 1
ATOM 699 C CA . TYR A 1 87 ? 0.170 -13.663 8.067 1.00 93.50 87 TYR A CA 1
ATOM 700 C C . TYR A 1 87 ? -0.283 -12.211 7.980 1.00 93.50 87 TYR A C 1
ATOM 702 O O . TYR A 1 87 ? -1.488 -11.980 7.908 1.00 93.50 87 TYR A O 1
ATOM 710 N N . LEU A 1 88 ? 0.649 -11.259 7.915 1.00 92.62 88 LEU A N 1
ATOM 711 C CA . LEU A 1 88 ? 0.347 -9.845 7.725 1.00 92.62 88 LEU A CA 1
ATOM 712 C C . LEU A 1 88 ? -0.383 -9.607 6.399 1.00 92.62 88 LEU A C 1
ATOM 714 O O . LEU A 1 88 ? -1.416 -8.937 6.384 1.00 92.62 88 LEU A O 1
ATOM 718 N N . GLU A 1 89 ? 0.095 -10.219 5.313 1.00 90.81 89 GLU A N 1
ATOM 719 C CA . GLU A 1 89 ? -0.564 -10.149 4.004 1.00 90.81 89 GLU A CA 1
ATOM 720 C C . GLU A 1 89 ? -1.923 -10.858 3.988 1.00 90.81 89 GLU A C 1
ATOM 722 O O . GLU A 1 89 ? -2.889 -10.357 3.414 1.00 90.81 89 GLU A O 1
ATOM 727 N N . ILE A 1 90 ? -2.057 -12.008 4.657 1.00 93.94 90 ILE A N 1
ATOM 728 C CA . ILE A 1 90 ? -3.367 -12.663 4.794 1.00 93.94 90 ILE A CA 1
ATOM 729 C C . ILE A 1 90 ? -4.320 -11.759 5.580 1.00 93.94 90 ILE A C 1
ATOM 731 O O . ILE A 1 90 ? -5.471 -11.576 5.180 1.00 93.94 90 ILE A O 1
ATOM 735 N N . PHE A 1 91 ? -3.866 -11.186 6.691 1.00 95.38 91 PHE A N 1
ATOM 736 C CA . PHE A 1 91 ? -4.705 -10.373 7.556 1.00 95.38 91 PHE A CA 1
ATOM 737 C C . PHE A 1 91 ? -5.165 -9.098 6.847 1.00 95.38 91 PHE A C 1
ATOM 739 O O . PHE A 1 91 ? -6.364 -8.819 6.866 1.00 95.38 91 PHE A O 1
ATOM 746 N N . SER A 1 92 ? -4.267 -8.399 6.141 1.00 92.25 92 SER A N 1
ATOM 747 C CA . SER A 1 92 ? -4.578 -7.174 5.386 1.00 92.25 92 SER A CA 1
ATOM 748 C C . SER A 1 92 ? -5.675 -7.380 4.340 1.00 92.25 92 SER A C 1
ATOM 750 O O . SER A 1 92 ? -6.555 -6.535 4.196 1.00 92.25 92 SER A O 1
ATOM 752 N N . LYS A 1 93 ? -5.710 -8.540 3.670 1.00 91.38 93 LYS A N 1
ATOM 753 C CA . LYS A 1 93 ? -6.760 -8.864 2.689 1.00 91.38 93 LYS A CA 1
ATOM 754 C C . LYS A 1 93 ? -8.116 -9.185 3.318 1.00 91.38 93 LYS A C 1
ATOM 756 O O . LYS A 1 93 ? -9.120 -9.165 2.613 1.00 91.38 93 LYS A O 1
ATOM 761 N N . ASN A 1 94 ? -8.172 -9.493 4.612 1.00 94.12 94 ASN A N 1
ATOM 762 C CA . ASN A 1 94 ? -9.380 -9.976 5.289 1.00 94.12 94 ASN A CA 1
ATOM 763 C C . ASN A 1 94 ? -10.051 -8.931 6.199 1.00 94.12 94 ASN A C 1
ATOM 765 O O . ASN A 1 94 ? -11.049 -9.240 6.853 1.00 94.12 94 ASN A O 1
ATOM 769 N N . VAL A 1 95 ? -9.545 -7.696 6.237 1.00 93.50 95 VAL A N 1
ATOM 770 C CA . VAL A 1 95 ? -10.070 -6.610 7.081 1.00 93.50 95 VAL A CA 1
ATOM 771 C C . VAL A 1 95 ? -10.186 -5.298 6.304 1.00 93.50 95 VAL A C 1
ATOM 773 O O . VAL A 1 95 ? -9.499 -5.111 5.308 1.00 93.50 95 VAL A O 1
ATOM 776 N N . PRO A 1 96 ? -11.048 -4.358 6.735 1.00 89.19 96 PRO A N 1
ATOM 777 C CA . PRO A 1 96 ? -11.270 -3.112 5.999 1.00 89.19 96 PRO A CA 1
ATOM 778 C C . PRO A 1 96 ? -10.221 -2.019 6.276 1.00 89.19 96 PRO A C 1
ATOM 780 O O . PRO A 1 96 ? -10.348 -0.919 5.743 1.00 89.19 96 PRO A O 1
ATOM 783 N N . TYR A 1 97 ? -9.250 -2.264 7.159 1.00 90.62 97 TYR A N 1
ATOM 784 C CA . TYR A 1 97 ? -8.243 -1.273 7.540 1.00 90.62 97 TYR A CA 1
ATOM 785 C C . TYR A 1 97 ? -7.011 -1.377 6.621 1.00 90.62 97 TYR A C 1
ATOM 787 O O . TYR A 1 97 ? -6.462 -2.472 6.514 1.00 90.62 97 TYR A O 1
ATOM 795 N N . PRO A 1 98 ? -6.560 -0.276 5.987 1.00 84.38 98 PRO A N 1
ATOM 796 C CA . PRO A 1 98 ? -5.557 -0.329 4.917 1.00 84.38 98 PRO A CA 1
ATOM 797 C C . PRO A 1 98 ? -4.131 -0.631 5.408 1.00 84.38 98 PRO A C 1
ATOM 799 O O . PRO A 1 98 ? -3.417 -1.398 4.773 1.00 84.38 98 PRO A O 1
ATOM 802 N N . ASP A 1 99 ? -3.725 -0.098 6.565 1.00 84.50 99 ASP A N 1
ATOM 803 C CA . ASP A 1 99 ? -2.316 -0.092 6.995 1.00 84.50 99 ASP A CA 1
ATOM 804 C C . ASP A 1 99 ? -2.061 -1.022 8.199 1.00 84.50 99 ASP A C 1
ATOM 806 O O . ASP A 1 99 ? -1.637 -0.586 9.272 1.00 84.50 99 ASP A O 1
ATOM 810 N N . ILE A 1 100 ? -2.350 -2.322 8.062 1.00 90.75 100 ILE A N 1
ATOM 811 C CA . ILE A 1 100 ? -2.226 -3.292 9.174 1.00 90.75 100 ILE A CA 1
ATOM 812 C C . ILE A 1 100 ? -0.811 -3.352 9.756 1.00 90.75 100 ILE A C 1
ATOM 814 O O . ILE A 1 100 ? -0.662 -3.476 10.969 1.00 90.75 100 ILE A O 1
ATOM 818 N N . SER A 1 101 ? 0.220 -3.203 8.922 1.00 90.12 101 SER A N 1
ATOM 819 C CA . SER A 1 101 ? 1.618 -3.167 9.368 1.00 90.12 101 SER A CA 1
ATOM 820 C C . SER A 1 101 ? 1.840 -2.109 10.459 1.00 90.12 101 SER A C 1
ATOM 822 O O . SER A 1 101 ? 2.361 -2.412 11.533 1.00 90.12 101 SER A O 1
ATOM 824 N N . ASP A 1 102 ? 1.333 -0.889 10.261 1.00 89.81 102 ASP A N 1
ATOM 825 C CA . ASP A 1 102 ? 1.459 0.196 11.239 1.00 89.81 102 ASP A CA 1
ATOM 826 C C . ASP A 1 102 ? 0.764 -0.129 12.566 1.00 89.81 102 ASP A C 1
ATOM 828 O O . ASP A 1 102 ? 1.262 0.246 13.627 1.00 89.81 102 ASP A O 1
ATOM 832 N N . LEU A 1 103 ? -0.359 -0.851 12.535 1.00 92.12 103 LEU A N 1
ATOM 833 C CA . LEU A 1 103 ? -1.047 -1.294 13.752 1.00 92.12 103 LEU A CA 1
ATOM 834 C C . LEU A 1 103 ? -0.248 -2.326 14.554 1.00 92.12 103 LEU A C 1
ATOM 836 O O . LEU A 1 103 ? -0.432 -2.398 15.767 1.00 92.12 103 LEU A O 1
ATOM 840 N N . ILE A 1 104 ? 0.612 -3.111 13.905 1.00 93.00 104 ILE A N 1
ATOM 841 C CA . ILE A 1 104 ? 1.436 -4.129 14.565 1.00 93.00 104 ILE A CA 1
ATOM 842 C C . ILE A 1 104 ? 2.758 -3.529 15.053 1.00 93.00 104 ILE A C 1
ATOM 844 O O . ILE A 1 104 ? 3.091 -3.647 16.229 1.00 93.00 104 ILE A O 1
ATOM 848 N N . PHE A 1 105 ? 3.503 -2.849 14.177 1.00 92.31 105 PHE A N 1
ATOM 849 C CA . PHE A 1 105 ? 4.864 -2.387 14.483 1.00 92.31 105 PHE A CA 1
ATOM 850 C C . PHE A 1 105 ? 4.914 -0.998 15.120 1.00 92.31 105 PHE A C 1
ATOM 852 O O . PHE A 1 105 ? 5.851 -0.685 15.855 1.00 92.31 105 PHE A O 1
ATOM 859 N N . TRP A 1 106 ? 3.918 -0.151 14.843 1.00 92.19 106 TRP A N 1
ATOM 860 C CA . TRP A 1 106 ? 3.886 1.244 15.288 1.00 92.19 106 TRP A CA 1
ATOM 861 C C . TRP A 1 106 ? 2.505 1.667 15.827 1.00 92.19 106 TRP A C 1
ATOM 863 O O . TRP A 1 106 ? 2.010 2.740 15.478 1.00 92.19 106 TRP A O 1
ATOM 873 N N . PRO A 1 107 ? 1.862 0.900 16.725 1.00 92.69 107 PRO A N 1
ATOM 874 C CA . PRO A 1 107 ? 0.471 1.142 17.132 1.00 92.69 107 PRO A CA 1
ATOM 875 C C . PRO A 1 107 ? 0.231 2.515 17.779 1.00 92.69 107 PRO A C 1
ATOM 877 O O . PRO A 1 107 ? -0.857 3.090 17.673 1.00 92.69 107 PRO A O 1
ATOM 880 N N . THR A 1 108 ? 1.258 3.105 18.397 1.00 92.75 108 THR A N 1
ATOM 881 C CA . THR A 1 108 ? 1.199 4.461 18.969 1.00 92.75 108 THR A CA 1
ATOM 882 C C . THR A 1 108 ? 1.046 5.546 17.900 1.00 92.75 108 THR A C 1
ATOM 884 O O . THR A 1 108 ? 0.551 6.645 18.175 1.00 92.75 108 THR A O 1
ATOM 887 N N . HIS A 1 109 ? 1.462 5.246 16.670 1.00 88.94 109 HIS A N 1
ATOM 888 C CA . HIS A 1 109 ? 1.446 6.152 15.534 1.00 88.94 109 HIS A CA 1
ATOM 889 C C . HIS A 1 109 ? 0.105 6.201 14.813 1.00 88.94 109 HIS A C 1
ATOM 891 O O . HIS A 1 109 ? -0.158 7.209 14.155 1.00 88.94 109 HIS A O 1
ATOM 897 N N . VAL A 1 110 ? -0.730 5.181 14.993 1.00 88.94 110 VAL A N 1
ATOM 898 C CA . VAL A 1 110 ? -2.013 5.055 14.312 1.00 88.94 110 VAL A CA 1
ATOM 899 C C . VAL A 1 110 ? -3.055 6.001 14.927 1.00 88.94 110 VAL A C 1
ATOM 901 O O . VAL A 1 110 ? -3.357 5.884 16.125 1.00 88.94 110 VAL A O 1
ATOM 904 N N . PRO A 1 111 ? -3.628 6.935 14.139 1.00 86.38 111 PRO A N 1
ATOM 905 C CA . PRO A 1 111 ? -4.661 7.850 14.611 1.00 86.38 111 PRO A CA 1
ATOM 906 C C . PRO A 1 111 ? -5.867 7.115 15.206 1.00 86.38 111 PRO A C 1
ATOM 908 O O . PRO A 1 111 ? -6.454 6.236 14.584 1.00 86.38 111 PRO A O 1
ATOM 911 N N . GLY A 1 112 ? -6.261 7.494 16.423 1.00 88.50 112 GLY A N 1
ATOM 912 C CA . GLY A 1 112 ? -7.433 6.923 17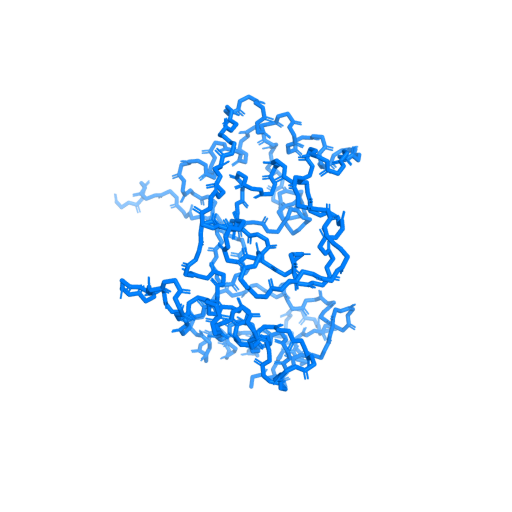.096 1.00 88.50 112 GLY A CA 1
ATOM 913 C C . GLY A 1 112 ? -7.208 5.560 17.762 1.00 88.50 112 GLY A C 1
ATOM 914 O O . GLY A 1 112 ? -8.115 5.093 18.450 1.00 88.50 112 GLY A O 1
ATOM 915 N N . PHE A 1 113 ? -6.020 4.960 17.625 1.00 91.75 113 PHE A N 1
ATOM 916 C CA . PHE A 1 113 ? -5.645 3.728 18.325 1.00 91.75 113 PHE A CA 1
ATOM 917 C C . PHE A 1 113 ? -4.671 4.013 19.476 1.00 91.75 113 PHE A C 1
ATOM 919 O O . PHE A 1 113 ? -5.024 3.817 20.638 1.00 91.75 113 PHE A O 1
ATOM 926 N N . HIS A 1 114 ? -3.489 4.561 19.163 1.00 88.12 114 HIS A N 1
ATOM 927 C CA . HIS A 1 114 ? -2.481 5.063 20.111 1.00 88.12 114 HIS A CA 1
ATOM 928 C C . HIS A 1 114 ? -2.096 4.115 21.267 1.00 88.12 114 HIS A C 1
ATOM 930 O O . HIS A 1 114 ? -1.771 4.577 22.364 1.00 88.12 114 HIS A O 1
ATOM 936 N N . LYS A 1 115 ? -2.128 2.798 21.043 1.00 91.94 115 LYS A N 1
ATOM 937 C CA . LYS A 1 115 ? -1.719 1.800 22.043 1.00 91.94 115 LYS A CA 1
ATOM 938 C C . LYS A 1 115 ? -0.231 1.495 21.931 1.00 91.94 115 LYS A C 1
ATOM 940 O O . LYS A 1 115 ? 0.318 1.558 20.842 1.00 91.94 115 LYS A O 1
ATOM 945 N N . GLU A 1 116 ? 0.418 1.201 23.052 1.00 90.38 116 GLU A N 1
ATOM 946 C CA . GLU A 1 116 ? 1.845 0.847 23.077 1.00 90.38 116 GLU A CA 1
ATOM 947 C C . GLU A 1 116 ? 2.051 -0.644 22.793 1.00 90.38 116 GLU A C 1
ATOM 949 O O . GLU A 1 116 ? 2.769 -0.990 21.865 1.00 90.38 116 GLU A O 1
ATOM 954 N N . GLU A 1 117 ? 1.338 -1.504 23.522 1.00 91.94 117 GLU A N 1
ATOM 955 C CA . GLU A 1 117 ? 1.367 -2.964 23.373 1.00 91.94 117 GLU A CA 1
ATOM 956 C C . GLU A 1 117 ? -0.073 -3.481 23.203 1.00 91.94 117 GLU A C 1
ATOM 958 O O . GLU A 1 117 ? -0.704 -3.905 24.177 1.00 91.94 117 GLU A O 1
ATOM 963 N N . PRO A 1 118 ? -0.672 -3.344 22.009 1.00 95.19 118 PRO A N 1
ATOM 964 C CA . PRO A 1 118 ? -2.035 -3.796 21.776 1.00 95.19 118 PRO A CA 1
ATOM 965 C C . PRO A 1 118 ? -2.127 -5.325 21.758 1.00 95.19 118 PRO A C 1
ATOM 967 O O . PRO A 1 118 ? -1.261 -6.008 21.214 1.00 95.19 118 PRO A O 1
ATOM 970 N N . THR A 1 119 ? -3.218 -5.878 22.282 1.00 96.56 119 THR A N 1
ATOM 971 C CA . THR A 1 119 ? -3.500 -7.311 22.097 1.00 96.56 119 THR A CA 1
ATOM 972 C C . THR A 1 119 ? -4.092 -7.589 20.713 1.00 96.56 119 THR A C 1
ATOM 974 O O . THR A 1 119 ? -4.656 -6.700 20.070 1.00 96.56 119 THR A O 1
ATOM 977 N N . ALA A 1 120 ? -4.034 -8.849 20.271 1.00 97.31 120 ALA A N 1
ATOM 978 C CA . ALA A 1 120 ? -4.664 -9.283 19.023 1.00 97.31 120 ALA A CA 1
ATOM 979 C C . ALA A 1 120 ? -6.171 -8.952 18.982 1.00 97.31 120 ALA A C 1
ATOM 981 O O . ALA A 1 120 ? -6.660 -8.427 17.985 1.00 97.31 120 ALA A O 1
ATOM 982 N N . ASP A 1 121 ? -6.896 -9.164 20.087 1.00 98.00 121 ASP A N 1
ATOM 983 C CA . ASP A 1 121 ? -8.302 -8.760 20.217 1.00 98.00 121 ASP A CA 1
ATOM 984 C C . ASP A 1 121 ? -8.508 -7.256 20.025 1.00 98.00 121 ASP A C 1
ATOM 986 O O . ASP A 1 121 ? -9.448 -6.844 19.350 1.00 98.00 121 ASP A O 1
ATOM 990 N N . GLU A 1 122 ? -7.640 -6.427 20.604 1.00 97.44 122 GLU A N 1
ATOM 991 C CA . GLU A 1 122 ? -7.759 -4.973 20.507 1.00 97.44 122 GLU A CA 1
ATOM 992 C C . GLU A 1 122 ? -7.494 -4.465 19.089 1.00 97.44 122 GLU A C 1
ATOM 994 O O . GLU A 1 122 ? -8.174 -3.538 18.644 1.00 97.44 122 GLU A O 1
ATOM 999 N N . ILE A 1 123 ? -6.541 -5.078 18.381 1.00 97.19 123 ILE A N 1
ATOM 1000 C CA . ILE A 1 123 ? -6.288 -4.813 16.961 1.00 97.19 123 ILE A CA 1
ATOM 1001 C C . ILE A 1 123 ? -7.520 -5.201 16.143 1.00 97.19 123 ILE A C 1
ATOM 1003 O O . ILE A 1 123 ? -8.025 -4.380 15.381 1.00 97.19 123 ILE A O 1
ATOM 1007 N N . VAL A 1 124 ? -8.049 -6.414 16.337 1.00 97.81 124 VAL A N 1
ATOM 1008 C CA . VAL A 1 124 ? -9.217 -6.907 15.590 1.00 97.81 124 VAL A CA 1
ATOM 1009 C C . VAL A 1 124 ? -10.452 -6.051 15.844 1.00 97.81 124 VAL A C 1
ATOM 1011 O O . VAL A 1 124 ? -11.144 -5.665 14.902 1.00 97.81 124 VAL A O 1
ATOM 1014 N N . ASP A 1 125 ? -10.719 -5.690 17.095 1.00 97.25 125 ASP A N 1
ATOM 1015 C CA . ASP A 1 125 ? -11.841 -4.816 17.423 1.00 97.25 125 ASP A CA 1
ATOM 1016 C C . ASP A 1 125 ? -11.676 -3.428 16.794 1.00 97.25 125 ASP A C 1
ATOM 1018 O O . ASP A 1 125 ? -12.663 -2.843 16.343 1.00 97.25 125 ASP A O 1
ATOM 1022 N N . PHE A 1 126 ? -10.454 -2.897 16.721 1.00 96.50 126 PHE A N 1
ATOM 1023 C CA . PHE A 1 126 ? -10.196 -1.621 16.059 1.00 96.50 126 PHE A CA 1
ATOM 1024 C C . PHE A 1 126 ? -10.447 -1.702 14.549 1.00 96.50 126 PHE A C 1
ATOM 1026 O O . PHE A 1 126 ? -11.233 -0.910 14.024 1.00 96.50 126 PHE A O 1
ATOM 1033 N N . VAL A 1 127 ? -9.856 -2.683 13.858 1.00 95.44 127 VAL A N 1
ATOM 1034 C CA . VAL A 1 127 ? -9.980 -2.805 12.394 1.00 95.44 127 VAL A CA 1
ATOM 1035 C C . VAL A 1 127 ? -11.401 -3.157 11.961 1.00 95.44 127 VAL A C 1
ATOM 1037 O O . VAL A 1 127 ? -11.867 -2.642 10.952 1.00 95.44 127 VAL A O 1
ATOM 1040 N N . LEU A 1 128 ? -12.147 -3.951 12.738 1.00 95.19 128 LEU A N 1
ATOM 1041 C CA . LEU A 1 128 ? -13.548 -4.269 12.428 1.00 95.19 128 LEU A CA 1
ATOM 1042 C C . LEU A 1 128 ? -14.497 -3.084 12.648 1.00 95.19 128 LEU A C 1
ATOM 1044 O O . LEU A 1 128 ? -15.550 -3.012 12.013 1.00 95.19 128 LEU A O 1
ATOM 1048 N N . ASN A 1 129 ? -14.144 -2.150 13.534 1.00 94.81 129 ASN A N 1
ATOM 1049 C CA . ASN A 1 129 ? -14.914 -0.924 13.758 1.00 94.81 129 ASN A CA 1
ATOM 1050 C C . ASN A 1 129 ? -14.454 0.250 12.881 1.00 94.81 129 ASN A C 1
ATOM 1052 O O . ASN A 1 129 ? -15.062 1.326 12.941 1.00 94.81 129 ASN A O 1
ATOM 1056 N N . TYR A 1 130 ? -13.406 0.055 12.080 1.00 92.44 130 TYR A N 1
ATOM 1057 C CA . TYR A 1 130 ? -12.860 1.080 11.209 1.00 92.44 130 TYR A CA 1
ATOM 1058 C C . TYR A 1 130 ? -13.885 1.566 10.184 1.00 92.44 130 TYR A C 1
ATOM 1060 O O . TYR A 1 130 ? -14.663 0.798 9.612 1.00 92.44 130 TYR A O 1
ATOM 1068 N N . LYS A 1 131 ? -13.883 2.878 9.946 1.00 90.00 131 LYS A N 1
ATOM 1069 C CA . LYS A 1 131 ? -14.744 3.521 8.958 1.00 90.00 131 LYS A CA 1
ATOM 1070 C C . LYS A 1 131 ? -13.918 4.462 8.114 1.00 90.00 131 LYS A C 1
ATOM 1072 O O . LYS A 1 131 ? -13.470 5.491 8.614 1.00 90.00 131 LYS A O 1
ATOM 1077 N N . LYS A 1 132 ? -13.820 4.112 6.834 1.00 89.62 132 LYS A N 1
ATOM 1078 C CA . LYS A 1 132 ? -13.077 4.880 5.848 1.00 89.62 132 LYS A CA 1
ATOM 1079 C C . LYS A 1 132 ? -13.559 6.331 5.780 1.00 89.62 132 LYS A C 1
ATOM 1081 O O . LYS A 1 132 ? -14.763 6.570 5.602 1.00 89.62 132 LYS A O 1
ATOM 1086 N N . THR A 1 133 ? -12.647 7.294 5.873 1.00 91.62 133 THR A N 1
ATOM 1087 C CA . THR A 1 133 ? -12.958 8.697 5.576 1.00 91.62 133 THR A CA 1
ATOM 1088 C C . THR A 1 133 ? -12.931 8.897 4.068 1.00 91.62 133 THR A C 1
ATOM 1090 O O . THR A 1 133 ? -11.887 8.805 3.444 1.00 91.62 133 THR A O 1
ATOM 1093 N N . ASN A 1 134 ? -14.081 9.188 3.458 1.00 93.62 134 ASN A N 1
ATOM 1094 C CA . ASN A 1 134 ? -14.149 9.399 2.011 1.00 93.62 134 ASN A CA 1
ATOM 1095 C C . ASN A 1 134 ? -13.834 10.855 1.658 1.00 93.62 134 ASN A C 1
ATOM 1097 O O . ASN A 1 134 ? -14.621 11.754 1.970 1.00 93.62 134 ASN A O 1
ATOM 1101 N N . LEU A 1 135 ? -12.717 11.075 0.971 1.00 96.50 135 LEU A N 1
ATOM 1102 C CA . LEU A 1 135 ? -12.337 12.388 0.460 1.00 96.50 135 LEU A CA 1
ATOM 1103 C C . LEU A 1 135 ? -13.021 12.688 -0.879 1.00 96.50 135 LEU A C 1
ATOM 1105 O O . LEU A 1 135 ? -13.185 11.826 -1.744 1.00 96.50 135 LEU A O 1
ATOM 1109 N N . SER A 1 136 ? -13.387 13.949 -1.094 1.00 97.50 136 SER A N 1
AT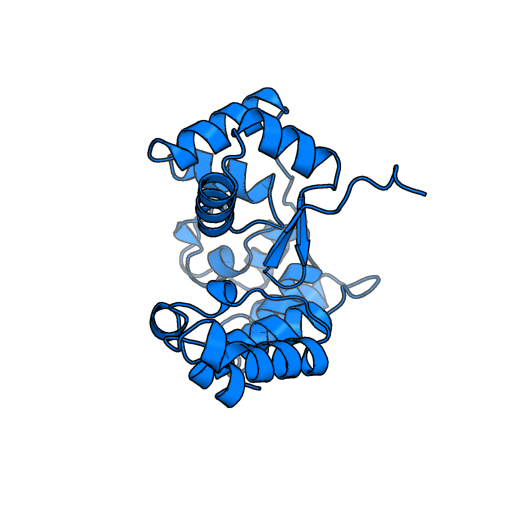OM 1110 C CA . SER A 1 136 ? -13.822 14.407 -2.412 1.00 97.50 136 SER A CA 1
ATOM 1111 C C . SER A 1 136 ? -12.652 14.435 -3.403 1.00 97.50 136 SER A C 1
ATOM 1113 O O . SER A 1 136 ? -11.493 14.615 -3.031 1.00 97.50 136 SER A O 1
ATOM 1115 N N . LYS A 1 137 ? -12.954 14.385 -4.709 1.00 97.88 137 LYS A N 1
ATOM 1116 C CA . LYS A 1 137 ? -11.955 14.570 -5.781 1.00 97.88 137 LYS A CA 1
ATOM 1117 C C . LYS A 1 137 ? -11.089 15.823 -5.579 1.00 97.88 137 LYS A C 1
ATOM 1119 O O . LYS A 1 137 ? -9.896 15.814 -5.883 1.00 97.88 137 LYS A O 1
ATOM 1124 N N . HIS A 1 138 ? -11.692 16.910 -5.093 1.00 98.12 138 HIS A N 1
ATOM 1125 C CA . HIS A 1 138 ? -10.978 18.157 -4.835 1.00 98.12 138 HIS A CA 1
ATOM 1126 C C . HIS A 1 138 ? -9.976 18.012 -3.682 1.00 98.12 138 HIS A C 1
ATOM 1128 O O . HIS A 1 138 ? -8.832 18.445 -3.816 1.00 98.12 138 HIS A O 1
ATOM 1134 N N . GLU A 1 139 ? -10.382 17.375 -2.583 1.00 98.31 139 GLU A N 1
ATOM 1135 C CA . GLU A 1 139 ? -9.513 17.104 -1.433 1.00 98.31 139 GLU A CA 1
ATOM 1136 C C . GLU A 1 139 ? -8.375 16.152 -1.803 1.00 98.31 139 GLU A C 1
ATOM 1138 O O . GLU A 1 139 ? -7.224 16.467 -1.510 1.00 98.31 139 GLU A O 1
ATOM 1143 N N . LEU A 1 140 ? -8.663 15.078 -2.546 1.00 98.12 140 LEU A N 1
ATOM 1144 C CA . LEU A 1 140 ? -7.643 14.165 -3.078 1.00 98.12 140 LEU A CA 1
ATOM 1145 C C . LEU A 1 140 ? -6.616 14.897 -3.938 1.00 98.12 140 LEU A C 1
ATOM 1147 O O . LEU A 1 140 ? -5.415 14.765 -3.726 1.00 98.12 140 LEU A O 1
ATOM 1151 N N . THR A 1 141 ? -7.083 15.728 -4.873 1.00 98.38 141 THR A N 1
ATOM 1152 C CA . THR A 1 141 ? -6.195 16.515 -5.743 1.00 98.38 141 THR A CA 1
ATOM 1153 C C . THR A 1 141 ? -5.310 17.448 -4.922 1.00 98.38 141 THR A C 1
ATOM 1155 O O . THR A 1 141 ? -4.118 17.577 -5.198 1.00 98.38 141 THR A O 1
ATOM 1158 N N . LYS A 1 142 ? -5.882 18.100 -3.903 1.00 98.44 142 LYS A N 1
ATOM 1159 C CA . LYS A 1 142 ? -5.151 19.007 -3.018 1.00 98.44 142 LYS A CA 1
ATOM 1160 C C . LYS A 1 142 ? -4.085 18.264 -2.212 1.00 98.44 142 LYS A C 1
ATOM 1162 O O . LYS A 1 142 ? -2.953 18.737 -2.167 1.00 98.44 142 LYS A O 1
ATOM 1167 N N . LEU A 1 143 ? -4.432 17.135 -1.593 1.00 98.31 143 LEU A N 1
ATOM 1168 C CA . LEU A 1 143 ? -3.498 16.347 -0.788 1.00 98.31 143 LEU A CA 1
ATOM 1169 C C . LEU A 1 143 ? -2.401 15.721 -1.650 1.00 98.31 143 LEU A C 1
ATOM 1171 O O . LEU A 1 143 ? -1.234 15.884 -1.319 1.00 98.31 143 LEU A O 1
ATOM 1175 N N . LEU A 1 144 ? -2.737 15.118 -2.795 1.00 98.12 144 LEU A N 1
ATOM 1176 C CA . LEU A 1 144 ? -1.738 14.569 -3.716 1.00 98.12 144 LEU A CA 1
ATOM 1177 C C . LEU A 1 144 ? -0.806 15.664 -4.252 1.00 98.12 144 LEU A C 1
ATOM 1179 O O . LEU A 1 144 ? 0.411 15.497 -4.282 1.00 98.12 144 LEU A O 1
ATOM 1183 N N . SER A 1 145 ? -1.357 16.824 -4.624 1.00 97.94 145 SER A N 1
ATOM 1184 C CA . SER A 1 145 ? -0.541 17.968 -5.035 1.00 97.94 145 SER A CA 1
ATOM 1185 C C . SER A 1 145 ? 0.363 18.457 -3.908 1.00 97.94 145 SER A C 1
ATOM 1187 O O . SER A 1 145 ? 1.476 18.892 -4.193 1.00 97.94 145 SER A O 1
ATOM 1189 N N . LYS A 1 146 ? -0.100 18.432 -2.655 1.00 98.00 146 LYS A N 1
ATOM 1190 C CA . LYS A 1 146 ? 0.728 18.800 -1.508 1.00 98.00 146 LYS A CA 1
ATOM 1191 C C . LYS A 1 146 ? 1.837 17.770 -1.307 1.00 98.00 146 LYS A C 1
ATOM 1193 O O . LYS A 1 146 ? 2.977 18.188 -1.277 1.00 98.00 146 LYS A O 1
ATOM 1198 N N . HIS A 1 147 ? 1.533 16.472 -1.301 1.00 96.31 147 HIS A N 1
ATOM 1199 C CA . HIS A 1 147 ? 2.515 15.382 -1.176 1.00 96.31 147 HIS A CA 1
ATOM 1200 C C . HIS A 1 147 ? 3.647 15.454 -2.209 1.00 96.31 147 HIS A C 1
ATOM 1202 O O . HIS A 1 147 ? 4.809 15.245 -1.887 1.00 96.31 147 HIS A O 1
ATOM 1208 N N . ILE A 1 148 ? 3.317 15.797 -3.457 1.00 95.12 148 ILE A N 1
ATOM 1209 C CA . ILE A 1 148 ? 4.306 15.899 -4.542 1.00 95.12 148 ILE A CA 1
ATOM 1210 C C . ILE A 1 148 ? 5.230 17.119 -4.382 1.00 95.12 148 ILE A C 1
ATOM 1212 O O . ILE A 1 148 ? 6.374 17.080 -4.832 1.00 95.12 148 ILE A O 1
ATOM 1216 N N . ASN A 1 149 ? 4.740 18.220 -3.803 1.00 94.31 149 ASN A N 1
ATOM 1217 C CA . ASN A 1 149 ? 5.435 19.516 -3.826 1.00 94.31 149 ASN A CA 1
ATOM 1218 C C . ASN A 1 149 ? 5.896 20.016 -2.445 1.00 94.31 149 ASN A C 1
ATOM 1220 O O . ASN A 1 149 ? 6.651 20.983 -2.373 1.00 94.31 149 ASN A O 1
ATOM 1224 N N . ASP A 1 150 ? 5.409 19.417 -1.364 1.00 93.88 150 ASP A N 1
ATOM 1225 C CA . ASP A 1 150 ? 5.583 19.837 0.026 1.00 93.88 150 ASP A CA 1
ATOM 1226 C C . ASP A 1 150 ? 5.401 18.624 0.967 1.00 93.88 150 ASP A C 1
ATOM 1228 O O . ASP A 1 150 ? 5.137 17.504 0.538 1.00 93.88 150 ASP A O 1
ATOM 1232 N N . THR A 1 151 ? 5.539 18.830 2.273 1.00 92.62 151 THR A N 1
ATOM 1233 C CA . THR A 1 151 ? 5.380 17.785 3.289 1.00 92.62 151 THR A CA 1
ATOM 1234 C C . THR A 1 151 ? 3.933 17.714 3.785 1.00 92.62 151 THR A C 1
ATOM 1236 O O . THR A 1 151 ? 3.359 18.716 4.228 1.00 92.62 151 THR A O 1
ATOM 1239 N N . LEU A 1 152 ? 3.335 16.520 3.749 1.00 94.56 152 LEU A N 1
ATOM 1240 C CA . LEU A 1 152 ? 2.065 16.251 4.429 1.00 94.56 152 LEU A CA 1
ATOM 1241 C C . LEU A 1 152 ? 2.262 16.202 5.949 1.00 94.56 152 LEU A C 1
ATOM 1243 O O . LEU A 1 152 ? 3.289 15.740 6.446 1.00 94.56 152 LEU A O 1
ATOM 1247 N N . THR A 1 153 ? 1.259 16.640 6.711 1.00 93.50 153 THR A N 1
ATOM 1248 C CA . THR A 1 153 ? 1.176 16.234 8.118 1.00 93.50 153 THR A CA 1
ATOM 1249 C C . THR A 1 153 ? 0.897 14.734 8.195 1.00 93.50 153 THR A C 1
ATOM 1251 O O . THR A 1 153 ? 0.418 14.124 7.241 1.00 93.50 153 THR A O 1
ATOM 1254 N N . LYS A 1 154 ? 1.148 14.131 9.358 1.00 86.00 154 LYS A N 1
ATOM 1255 C CA . LYS A 1 154 ? 0.867 12.709 9.576 1.00 86.00 154 LYS A CA 1
ATOM 1256 C C . LYS A 1 154 ? -0.603 12.354 9.313 1.00 86.00 154 LYS A C 1
ATOM 1258 O O . LYS A 1 154 ? -0.885 11.372 8.645 1.00 86.00 154 LYS A O 1
ATOM 1263 N N . GLU A 1 155 ? -1.531 13.183 9.787 1.00 88.62 155 GLU A N 1
ATOM 1264 C CA . GLU A 1 155 ? -2.970 12.998 9.550 1.00 88.62 155 GLU A CA 1
ATOM 1265 C C . GLU A 1 155 ? -3.337 13.124 8.066 1.00 88.62 155 GLU A C 1
ATOM 1267 O O . GLU A 1 155 ? -4.109 12.321 7.553 1.00 88.62 155 GLU A O 1
ATOM 1272 N N . GLU A 1 156 ? -2.767 14.103 7.356 1.00 94.31 156 GLU A N 1
ATOM 1273 C CA . GLU A 1 156 ? -2.986 14.258 5.914 1.00 94.31 156 GLU A CA 1
ATOM 1274 C C . GLU A 1 156 ? -2.429 13.069 5.121 1.00 94.31 156 GLU A C 1
ATOM 1276 O O . GLU A 1 156 ? -3.053 12.652 4.147 1.00 94.31 156 GLU A O 1
ATOM 1281 N N . PHE A 1 157 ? -1.276 12.530 5.535 1.00 91.94 157 PHE A N 1
ATOM 1282 C CA . PHE A 1 157 ? -0.673 11.350 4.922 1.00 91.94 157 PHE A CA 1
ATOM 1283 C C . PHE A 1 157 ? -1.581 10.129 5.078 1.00 91.94 157 PHE A C 1
ATOM 1285 O O . PHE A 1 157 ? -1.915 9.513 4.071 1.00 91.94 157 PHE A O 1
ATOM 1292 N N . TYR A 1 158 ? -2.061 9.839 6.295 1.00 88.94 158 TYR A N 1
ATOM 1293 C CA . TYR A 1 158 ? -3.000 8.733 6.521 1.00 88.94 158 TYR A CA 1
ATOM 1294 C C . TYR A 1 158 ? -4.295 8.904 5.728 1.00 88.94 158 TYR A C 1
ATOM 1296 O O . TYR A 1 158 ? -4.739 7.957 5.092 1.00 88.94 158 TYR A O 1
ATOM 1304 N N . LEU A 1 159 ? -4.878 10.108 5.703 1.00 92.44 159 LEU A N 1
ATOM 1305 C CA . LEU A 1 159 ? -6.099 10.362 4.930 1.00 92.44 159 LEU A CA 1
ATOM 1306 C C . LEU A 1 159 ? -5.892 10.142 3.427 1.00 92.44 159 LEU A C 1
ATOM 1308 O O . LEU A 1 159 ? -6.772 9.604 2.754 1.00 92.44 159 LEU A O 1
ATOM 1312 N N . LEU A 1 160 ? -4.748 10.566 2.882 1.00 95.25 160 LEU A N 1
ATOM 1313 C CA . LEU A 1 160 ? -4.443 10.339 1.474 1.00 95.25 160 LEU A CA 1
ATOM 1314 C C . LEU A 1 160 ? -4.183 8.853 1.188 1.00 95.25 160 LEU A C 1
ATOM 1316 O O . LEU A 1 160 ? -4.744 8.346 0.220 1.00 95.25 160 LEU A O 1
ATOM 1320 N N . SER A 1 161 ? -3.394 8.180 2.032 1.00 91.06 161 SER A N 1
ATOM 1321 C CA . SER A 1 161 ? -3.060 6.750 1.922 1.00 91.06 161 SER A CA 1
ATOM 1322 C C . SER A 1 161 ? -4.322 5.893 1.967 1.00 91.06 161 SER A C 1
ATOM 1324 O O . SER A 1 161 ? -4.596 5.131 1.049 1.00 91.06 161 SER A O 1
ATOM 1326 N N . GLU A 1 162 ? -5.188 6.138 2.952 1.00 90.56 162 GLU A N 1
ATOM 1327 C CA . GLU A 1 162 ? -6.483 5.472 3.097 1.00 90.56 162 GLU A CA 1
ATOM 1328 C C . GLU A 1 162 ? -7.336 5.578 1.823 1.00 90.56 162 GLU A C 1
ATOM 1330 O O . GLU A 1 162 ? -8.015 4.628 1.436 1.00 90.56 162 GLU A O 1
ATOM 1335 N N . ASN A 1 163 ? -7.345 6.736 1.159 1.00 94.12 163 ASN A N 1
ATOM 1336 C CA . ASN A 1 163 ? -8.177 6.947 -0.027 1.00 94.12 163 ASN A CA 1
ATOM 1337 C C . ASN A 1 163 ? -7.515 6.504 -1.338 1.00 94.12 163 ASN A C 1
ATOM 1339 O O . ASN A 1 163 ? -8.207 6.419 -2.353 1.00 94.12 163 ASN A O 1
ATOM 1343 N N . LEU A 1 164 ? -6.216 6.216 -1.319 1.00 93.69 164 LEU A N 1
ATOM 1344 C CA . LEU A 1 164 ? -5.437 5.688 -2.435 1.00 93.69 164 LEU A CA 1
ATOM 1345 C C . LEU A 1 164 ? -4.792 4.355 -2.022 1.00 93.69 164 LEU A C 1
ATOM 1347 O O . LEU A 1 164 ? -3.615 4.155 -2.271 1.00 93.69 164 LEU A O 1
ATOM 1351 N N . GLU A 1 165 ? -5.567 3.467 -1.389 1.00 86.44 165 GLU A N 1
ATOM 1352 C CA . GLU A 1 165 ? -5.079 2.287 -0.645 1.00 86.44 165 GLU A CA 1
ATOM 1353 C C . GLU A 1 165 ? -4.207 1.313 -1.450 1.00 86.44 165 GLU A C 1
ATOM 1355 O O . GLU A 1 165 ? -3.329 0.667 -0.891 1.00 86.44 165 GLU A O 1
ATOM 1360 N N . ASP A 1 166 ? -4.394 1.247 -2.768 1.00 86.38 166 ASP A N 1
ATOM 1361 C CA . ASP A 1 166 ? -3.562 0.412 -3.639 1.00 86.38 166 ASP A CA 1
ATOM 1362 C C . ASP A 1 166 ? -2.201 1.054 -3.971 1.00 86.38 166 ASP A C 1
ATOM 1364 O O . ASP A 1 166 ? -1.329 0.401 -4.540 1.00 86.38 166 ASP A O 1
ATOM 1368 N N . PHE A 1 167 ? -2.006 2.337 -3.652 1.00 90.69 167 PHE A N 1
ATOM 1369 C CA . PHE A 1 167 ? -0.850 3.135 -4.045 1.00 90.69 167 PHE A CA 1
ATOM 1370 C C . PHE A 1 167 ? 0.032 3.491 -2.850 1.00 90.69 167 PHE A C 1
ATOM 1372 O O . PHE A 1 167 ? -0.317 4.339 -2.028 1.00 90.69 167 PHE A O 1
ATOM 1379 N N . GLU A 1 168 ? 1.263 2.978 -2.841 1.00 88.12 168 GLU A N 1
ATOM 1380 C CA . GLU A 1 168 ? 2.304 3.560 -1.995 1.00 88.12 168 GLU A CA 1
ATOM 1381 C C . GLU A 1 168 ? 2.587 4.997 -2.475 1.00 88.12 168 GLU A C 1
ATOM 1383 O O . GLU A 1 168 ? 2.932 5.241 -3.637 1.00 88.12 168 GLU A O 1
ATOM 1388 N N . LEU A 1 169 ? 2.372 5.976 -1.590 1.00 91.25 169 LEU A N 1
ATOM 1389 C CA . LEU A 1 169 ? 2.281 7.385 -1.980 1.00 91.25 169 LEU A CA 1
ATOM 1390 C C . LEU A 1 169 ? 3.591 7.950 -2.544 1.00 91.25 169 LEU A C 1
ATOM 1392 O O . LEU A 1 169 ? 3.551 8.849 -3.392 1.00 91.25 169 LEU A O 1
ATOM 1396 N N . ASN A 1 170 ? 4.754 7.474 -2.093 1.00 88.31 170 ASN A N 1
ATOM 1397 C CA . ASN A 1 170 ? 6.039 7.936 -2.624 1.00 88.31 170 ASN A CA 1
ATOM 1398 C C . ASN A 1 170 ? 6.281 7.381 -4.031 1.00 88.31 170 ASN A C 1
ATOM 1400 O O . ASN A 1 170 ? 6.612 8.145 -4.939 1.00 88.31 170 ASN A O 1
ATOM 1404 N N . SER A 1 171 ? 6.022 6.094 -4.237 1.00 87.88 171 SER A N 1
ATOM 1405 C CA . SER A 1 171 ? 6.076 5.398 -5.522 1.00 87.88 171 SER A CA 1
ATOM 1406 C C . SER A 1 171 ? 5.133 6.054 -6.524 1.00 87.88 171 SER A C 1
ATOM 1408 O O . SER A 1 171 ? 5.545 6.377 -7.638 1.00 87.88 171 SER A O 1
ATOM 1410 N N . LEU A 1 172 ? 3.901 6.375 -6.108 1.00 93.31 172 LEU A N 1
ATOM 1411 C CA . LEU A 1 172 ? 2.957 7.128 -6.932 1.00 93.31 172 LEU A CA 1
ATOM 1412 C C . LEU A 1 172 ? 3.494 8.514 -7.300 1.00 93.31 172 LEU A C 1
ATOM 1414 O O . LEU A 1 172 ? 3.419 8.905 -8.464 1.00 93.31 172 LEU A O 1
ATOM 1418 N N . SER A 1 173 ? 4.059 9.255 -6.345 1.00 93.25 173 SER A N 1
ATOM 1419 C CA . SER A 1 173 ? 4.656 10.572 -6.604 1.00 93.25 173 SER A CA 1
ATOM 1420 C C . SER A 1 173 ? 5.766 10.497 -7.660 1.00 93.25 173 SER A C 1
ATOM 1422 O O . SER A 1 173 ? 5.726 11.230 -8.655 1.00 93.25 173 SER A O 1
ATOM 1424 N N . PHE A 1 174 ? 6.710 9.564 -7.503 1.00 90.31 174 PHE A N 1
ATOM 1425 C CA . PHE A 1 174 ? 7.807 9.367 -8.454 1.00 90.31 174 PHE A CA 1
ATOM 1426 C C . PHE A 1 174 ? 7.306 8.944 -9.835 1.00 90.31 174 PHE A C 1
ATOM 1428 O O . PHE A 1 174 ? 7.745 9.497 -10.850 1.00 90.31 174 PHE A O 1
ATOM 1435 N N . TRP A 1 175 ? 6.353 8.014 -9.882 1.00 92.06 175 TRP A N 1
ATOM 1436 C CA . TRP A 1 175 ? 5.758 7.546 -11.127 1.00 92.06 175 TRP A CA 1
ATOM 1437 C C . TRP A 1 175 ? 5.054 8.694 -11.869 1.00 92.06 175 TRP A C 1
ATOM 1439 O O . TRP A 1 175 ? 5.321 8.942 -13.046 1.00 92.06 175 TRP A O 1
ATOM 1449 N N . LEU A 1 176 ? 4.239 9.497 -11.178 1.00 94.69 176 LEU A N 1
ATOM 1450 C CA . LEU A 1 176 ? 3.555 10.644 -11.784 1.00 94.69 176 LEU A CA 1
ATOM 1451 C C . LEU A 1 176 ? 4.530 11.694 -12.327 1.00 94.69 176 LEU A C 1
ATOM 1453 O O . LEU A 1 176 ? 4.324 12.209 -13.429 1.00 94.69 176 LEU A O 1
ATOM 1457 N N . GLN A 1 177 ? 5.604 11.991 -11.589 1.00 92.75 177 GLN A N 1
ATOM 1458 C CA . GLN A 1 177 ? 6.644 12.925 -12.029 1.00 92.75 177 GLN A CA 1
ATOM 1459 C C . GLN A 1 177 ? 7.354 12.427 -13.294 1.00 92.75 177 GLN A C 1
ATOM 1461 O O . GLN A 1 177 ? 7.517 13.191 -14.249 1.00 92.75 177 GLN A O 1
ATOM 1466 N N . ARG A 1 178 ? 7.719 11.140 -13.338 1.00 90.75 178 ARG A N 1
ATOM 1467 C CA . ARG A 1 178 ? 8.353 10.492 -14.499 1.00 90.75 178 ARG A CA 1
ATOM 1468 C C . ARG A 1 178 ? 7.467 10.555 -15.743 1.00 90.75 178 ARG A C 1
ATOM 1470 O O . ARG A 1 178 ? 7.950 10.886 -16.825 1.00 90.75 178 ARG A O 1
ATOM 1477 N N . HIS A 1 179 ? 6.175 10.280 -15.581 1.00 92.12 179 HIS A N 1
ATOM 1478 C CA . HIS A 1 179 ? 5.197 10.300 -16.670 1.00 92.12 179 HIS A CA 1
ATOM 1479 C C . HIS A 1 179 ? 4.635 11.703 -16.965 1.00 92.12 179 HIS A C 1
ATOM 1481 O O . HIS A 1 179 ? 3.826 11.854 -17.878 1.00 92.12 179 HIS A O 1
ATOM 1487 N N . GLN A 1 180 ? 5.088 12.736 -16.241 1.00 95.38 180 GLN A N 1
ATOM 1488 C CA . GLN A 1 180 ? 4.653 14.132 -16.384 1.00 95.38 180 GLN A CA 1
ATOM 1489 C C . GLN A 1 180 ? 3.130 14.309 -16.251 1.00 95.38 180 GLN A C 1
ATOM 1491 O O . GLN A 1 180 ? 2.522 15.146 -16.922 1.00 95.38 180 GLN A O 1
ATOM 1496 N N . ILE A 1 181 ? 2.502 13.525 -15.372 1.00 96.31 181 ILE A N 1
ATOM 1497 C CA . ILE A 1 181 ? 1.058 13.566 -15.129 1.00 96.31 181 ILE A CA 1
ATOM 1498 C C . ILE A 1 181 ? 0.781 14.514 -13.961 1.00 96.31 181 ILE A C 1
ATOM 1500 O O . ILE A 1 181 ? 1.267 14.326 -12.847 1.00 96.31 181 ILE A O 1
ATOM 1504 N N . ALA A 1 182 ? -0.028 15.547 -14.206 1.00 97.31 182 ALA A N 1
ATOM 1505 C CA . ALA A 1 182 ? -0.397 16.508 -13.169 1.00 97.31 182 ALA A CA 1
ATOM 1506 C C . ALA A 1 182 ? -1.313 15.867 -12.101 1.00 97.31 182 ALA A C 1
ATOM 1508 O O . ALA A 1 182 ? -2.156 15.042 -12.459 1.00 97.31 182 ALA A O 1
ATOM 1509 N N . PRO A 1 183 ? -1.269 16.296 -10.821 1.00 97.56 183 PRO A N 1
ATOM 1510 C CA . PRO A 1 183 ? -2.046 15.673 -9.739 1.00 97.56 183 PRO A CA 1
ATOM 1511 C C . PRO A 1 183 ? -3.554 15.590 -10.014 1.00 97.56 183 PRO A C 1
ATOM 1513 O O . PRO A 1 183 ? -4.188 14.579 -9.735 1.00 97.56 183 PRO A O 1
ATOM 1516 N N . GLN A 1 184 ? -4.139 16.632 -10.613 1.00 97.75 184 GLN A N 1
ATOM 1517 C CA . GLN A 1 184 ? -5.558 16.624 -10.980 1.00 97.75 184 GLN A CA 1
ATOM 1518 C C . GLN A 1 184 ? -5.878 15.535 -12.013 1.00 97.75 184 GLN A C 1
ATOM 1520 O O . GLN A 1 184 ? -6.870 14.822 -11.871 1.00 97.75 184 GLN A O 1
ATOM 1525 N N . GLN A 1 185 ? -5.036 15.412 -13.042 1.00 97.62 185 GLN A N 1
ATOM 1526 C CA . GLN A 1 185 ? -5.179 14.388 -14.072 1.00 97.62 185 GLN A CA 1
ATOM 1527 C C . GLN A 1 185 ? -4.950 12.991 -13.482 1.00 97.62 185 GLN A C 1
ATOM 1529 O O . GLN A 1 185 ? -5.683 12.068 -13.815 1.00 97.62 185 GLN A O 1
ATOM 1534 N N . ALA A 1 186 ? -3.987 12.842 -12.569 1.00 97.25 186 ALA A N 1
ATOM 1535 C CA . ALA A 1 186 ? -3.728 11.591 -11.863 1.00 97.25 186 ALA A CA 1
ATOM 1536 C C . ALA A 1 186 ? -4.975 11.098 -11.121 1.00 97.25 186 ALA A C 1
ATOM 1538 O O . ALA A 1 186 ? -5.422 9.983 -11.361 1.00 97.25 186 ALA A O 1
ATOM 1539 N N . ILE A 1 187 ? -5.595 11.952 -10.296 1.00 98.06 187 ILE A N 1
ATOM 1540 C CA . ILE A 1 187 ? -6.824 11.598 -9.569 1.00 98.06 187 ILE A CA 1
ATOM 1541 C C . ILE A 1 187 ? -7.965 11.251 -10.533 1.00 98.06 187 ILE A C 1
ATOM 1543 O O . ILE A 1 187 ? -8.721 10.321 -10.275 1.00 98.06 187 ILE A O 1
ATOM 1547 N N . GLU A 1 188 ? -8.099 11.956 -11.659 1.00 97.12 188 GLU A N 1
ATOM 1548 C CA . GLU A 1 188 ? -9.095 11.609 -12.684 1.00 97.12 188 GLU A CA 1
ATOM 1549 C C . GLU A 1 188 ? -8.877 10.215 -13.269 1.00 97.12 188 GLU A C 1
ATOM 1551 O O . GLU A 1 188 ? -9.838 9.464 -13.420 1.00 97.12 188 GLU A O 1
ATOM 1556 N N . LEU A 1 189 ? -7.629 9.872 -13.581 1.00 96.62 189 LEU A N 1
ATOM 1557 C CA . LEU A 1 189 ? -7.271 8.579 -14.148 1.00 96.62 189 LEU A CA 1
ATOM 1558 C C . LEU A 1 189 ? -7.394 7.448 -13.119 1.00 96.62 189 LEU A C 1
ATOM 1560 O O . LEU A 1 189 ? -7.911 6.393 -13.470 1.00 96.62 189 LEU A O 1
ATOM 1564 N N . ILE A 1 190 ? -6.987 7.671 -11.866 1.00 96.19 190 ILE A N 1
ATOM 1565 C CA . ILE A 1 190 ? -7.121 6.697 -10.769 1.00 96.19 190 ILE A CA 1
ATOM 1566 C C . ILE A 1 190 ? -8.599 6.401 -10.504 1.00 96.19 190 ILE A C 1
ATOM 1568 O O . ILE A 1 190 ? -9.018 5.250 -10.550 1.00 96.19 190 ILE A O 1
ATOM 1572 N N . LEU A 1 191 ? -9.428 7.437 -10.321 1.00 94.81 191 LEU A N 1
ATOM 1573 C CA . LEU A 1 191 ? -10.867 7.258 -10.084 1.00 94.81 191 L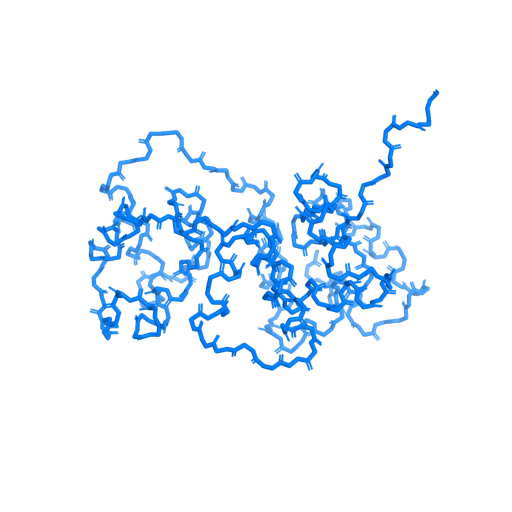EU A CA 1
ATOM 1574 C C . LEU A 1 191 ? -11.596 6.640 -11.288 1.00 94.81 191 LEU A C 1
ATOM 1576 O O . LEU A 1 191 ? -12.664 6.055 -11.125 1.00 94.81 191 LEU A O 1
ATOM 1580 N N . ALA A 1 192 ? -11.040 6.778 -12.494 1.00 94.69 192 ALA A N 1
ATOM 1581 C CA . ALA A 1 192 ? -11.539 6.125 -13.701 1.00 94.69 192 ALA A CA 1
ATOM 1582 C C . ALA A 1 192 ? -10.997 4.695 -13.899 1.00 94.69 192 ALA A C 1
ATOM 1584 O O . ALA A 1 192 ? -11.327 4.080 -14.912 1.00 94.69 192 ALA A O 1
ATOM 1585 N N . GLY A 1 193 ? -10.157 4.182 -12.991 1.00 93.88 193 GLY A N 1
ATOM 1586 C CA . GLY A 1 193 ? -9.529 2.862 -13.103 1.00 93.88 193 GLY A CA 1
ATOM 1587 C C . GLY A 1 193 ? -8.513 2.749 -14.244 1.00 93.88 193 GLY A C 1
ATOM 1588 O O . GLY A 1 193 ? -8.271 1.657 -14.741 1.00 93.88 193 GLY A O 1
ATOM 1589 N N . LYS A 1 194 ? -7.957 3.874 -14.710 1.00 94.75 194 LYS A N 1
ATOM 1590 C CA . LYS A 1 194 ? -6.970 3.920 -15.802 1.00 94.75 194 LYS A CA 1
ATOM 1591 C C . LYS A 1 194 ? -5.536 3.903 -15.304 1.00 94.75 194 LYS A C 1
ATOM 1593 O O . LYS A 1 194 ? -4.675 3.390 -16.002 1.00 94.75 194 LYS A O 1
ATOM 1598 N N . ILE A 1 195 ? -5.275 4.480 -14.136 1.00 94.69 195 ILE A N 1
ATOM 1599 C CA . ILE A 1 195 ? -4.038 4.220 -13.401 1.00 94.69 195 ILE A CA 1
ATOM 1600 C C . ILE A 1 195 ? -4.391 3.183 -12.345 1.00 94.69 195 ILE A C 1
ATOM 1602 O O . ILE A 1 195 ? -5.295 3.420 -11.545 1.00 94.69 195 ILE A O 1
ATOM 1606 N N . VAL A 1 196 ? -3.705 2.049 -12.377 1.00 92.25 196 VAL A N 1
ATOM 1607 C CA . VAL A 1 196 ? -3.930 0.918 -11.472 1.00 92.25 196 VAL A CA 1
ATOM 1608 C C . VAL A 1 196 ? -2.609 0.473 -10.867 1.00 92.25 196 VAL A C 1
ATOM 1610 O O . VAL A 1 196 ? -1.551 0.732 -11.445 1.00 92.25 196 VAL A O 1
ATOM 1613 N N . VAL A 1 197 ? -2.678 -0.214 -9.730 1.00 88.25 197 VAL A N 1
ATOM 1614 C CA . VAL A 1 197 ? -1.544 -0.960 -9.183 1.00 88.25 197 VAL A CA 1
ATOM 1615 C C . VAL A 1 197 ? -1.786 -2.439 -9.411 1.00 88.25 197 VAL A C 1
ATOM 1617 O O . VAL A 1 197 ? -2.852 -2.955 -9.087 1.00 88.25 197 VAL A O 1
ATOM 1620 N N . ASN A 1 198 ? -0.801 -3.116 -9.989 1.00 83.00 198 ASN A N 1
ATOM 1621 C CA . ASN A 1 198 ? -0.817 -4.556 -10.162 1.00 83.00 198 ASN A CA 1
ATOM 1622 C C . ASN A 1 198 ? 0.432 -5.152 -9.515 1.00 83.00 198 ASN A C 1
ATOM 1624 O O . ASN A 1 198 ? 1.545 -4.880 -9.962 1.00 83.00 198 ASN A O 1
ATOM 1628 N N . HIS A 1 199 ? 0.240 -5.921 -8.442 1.00 79.56 199 HIS A N 1
ATOM 1629 C CA . HIS A 1 199 ? 1.320 -6.560 -7.679 1.00 79.56 199 HIS A CA 1
ATOM 1630 C C . HIS A 1 199 ? 2.444 -5.597 -7.252 1.00 79.56 199 HIS A C 1
ATOM 1632 O O . HIS A 1 199 ? 3.609 -5.968 -7.232 1.00 79.56 199 HIS A O 1
ATOM 1638 N N . GLY A 1 200 ? 2.101 -4.346 -6.925 1.00 77.19 200 GLY A N 1
ATOM 1639 C CA . GLY A 1 200 ? 3.062 -3.306 -6.534 1.00 77.19 200 GLY A CA 1
ATOM 1640 C C . GLY A 1 200 ? 3.563 -2.416 -7.679 1.00 77.19 200 GLY A C 1
ATOM 1641 O O . GLY A 1 200 ? 4.213 -1.411 -7.410 1.00 77.19 200 GLY A O 1
ATOM 1642 N N . THR A 1 201 ? 3.217 -2.710 -8.936 1.00 82.75 201 THR A N 1
ATOM 1643 C CA . THR A 1 201 ? 3.577 -1.869 -10.090 1.00 82.75 201 THR A CA 1
ATOM 1644 C C . THR A 1 201 ? 2.441 -0.941 -10.486 1.00 82.75 201 THR A C 1
ATOM 1646 O O . THR A 1 201 ? 1.325 -1.385 -10.756 1.00 82.75 201 THR A O 1
ATOM 1649 N N . ILE A 1 202 ? 2.739 0.354 -10.593 1.00 90.00 202 ILE A N 1
ATOM 1650 C CA . ILE A 1 202 ? 1.799 1.368 -11.081 1.00 90.00 202 ILE A CA 1
ATOM 1651 C C . ILE A 1 202 ? 1.810 1.370 -12.613 1.00 90.00 202 ILE A C 1
ATOM 1653 O O . ILE A 1 202 ? 2.860 1.495 -13.238 1.00 90.00 202 ILE A O 1
ATOM 1657 N N . THR A 1 203 ? 0.644 1.250 -13.245 1.00 90.25 203 THR A N 1
ATOM 1658 C CA . THR A 1 203 ? 0.515 1.196 -14.711 1.00 90.25 203 THR A CA 1
ATOM 1659 C C . THR A 1 203 ? -0.610 2.096 -15.209 1.00 90.25 203 THR A C 1
ATOM 1661 O O . THR A 1 203 ? -1.680 2.164 -14.606 1.00 90.25 203 THR A O 1
ATOM 1664 N N . LEU A 1 204 ? -0.388 2.755 -16.354 1.00 91.12 204 LEU A N 1
ATOM 1665 C CA . LEU A 1 204 ? -1.440 3.417 -17.127 1.00 91.12 204 LEU A CA 1
ATOM 1666 C C . LEU A 1 204 ? -2.015 2.440 -18.153 1.00 91.12 204 LEU A C 1
ATOM 1668 O O . LEU A 1 204 ? -1.339 2.077 -19.116 1.00 91.12 204 LEU A O 1
ATOM 1672 N N . LEU A 1 205 ? -3.270 2.041 -17.971 1.00 87.31 205 LEU A N 1
ATOM 1673 C CA . LEU A 1 205 ? -3.981 1.211 -18.931 1.00 87.31 205 LEU A CA 1
ATOM 1674 C C . LEU A 1 205 ? -4.240 1.999 -20.227 1.00 87.31 205 LEU A C 1
ATOM 1676 O O . LEU A 1 205 ? -4.612 3.178 -20.173 1.00 87.31 205 LEU A O 1
ATOM 1680 N N . PRO A 1 206 ? -4.065 1.373 -21.403 1.00 78.69 206 PRO A N 1
ATOM 1681 C CA . PRO A 1 206 ? -4.403 2.003 -22.670 1.00 78.69 206 PRO A CA 1
ATOM 1682 C C . PRO A 1 206 ? -5.907 2.298 -22.732 1.00 78.69 206 PRO A C 1
ATOM 1684 O O . PRO A 1 206 ? -6.725 1.514 -22.252 1.00 78.69 206 PRO A O 1
ATOM 1687 N N . ASP A 1 207 ? -6.288 3.416 -23.355 1.00 72.94 207 ASP A N 1
ATOM 1688 C CA . ASP A 1 207 ? -7.698 3.710 -23.614 1.00 72.94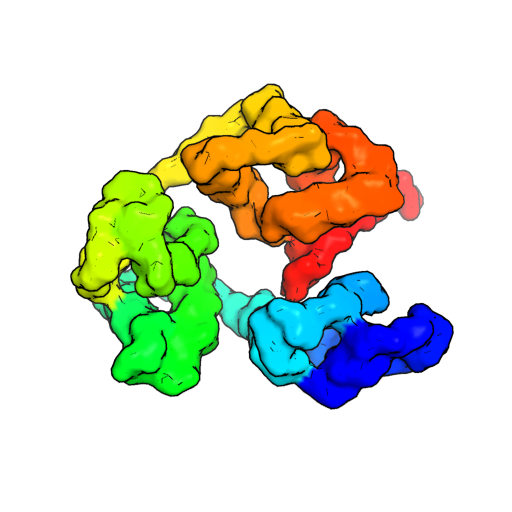 207 ASP A CA 1
ATOM 1689 C C . ASP A 1 207 ? -8.307 2.569 -24.451 1.00 72.94 207 ASP A C 1
ATOM 1691 O O . ASP A 1 207 ? -7.890 2.337 -25.586 1.00 72.94 207 ASP A O 1
ATOM 1695 N N . GLU A 1 208 ? -9.336 1.884 -23.939 1.00 51.34 208 GLU A N 1
ATOM 1696 C CA . GLU A 1 208 ? -10.036 0.791 -24.647 1.00 51.34 208 GLU A CA 1
ATOM 1697 C C . GLU A 1 208 ? -10.788 1.236 -25.928 1.00 51.34 208 GLU A C 1
ATOM 1699 O O . GLU A 1 208 ? -11.542 0.471 -26.529 1.00 51.34 208 GLU A O 1
ATOM 1704 N N . LEU A 1 209 ? -10.561 2.457 -26.415 1.00 40.69 209 LEU A N 1
ATOM 1705 C CA . LEU A 1 209 ? -11.093 2.985 -27.670 1.00 40.69 209 LEU A CA 1
ATOM 1706 C C . LEU A 1 209 ? -9.998 3.044 -28.741 1.00 40.69 209 LEU A C 1
ATOM 1708 O O . LEU A 1 209 ? -9.622 4.105 -29.234 1.00 40.69 209 LEU A O 1
ATOM 1712 N N . SER A 1 210 ? -9.481 1.878 -29.110 1.00 40.31 210 SER A N 1
ATOM 1713 C CA . SER A 1 210 ? -8.730 1.657 -30.353 1.00 40.31 210 SER A CA 1
ATOM 1714 C C . SER A 1 210 ? -8.911 0.203 -30.802 1.00 40.31 210 SER A C 1
ATOM 1716 O O . SER A 1 210 ? -7.974 -0.592 -30.806 1.00 40.31 210 SER A O 1
ATOM 1718 N N . ARG A 1 211 ? -10.152 -0.157 -31.138 1.00 37.53 211 ARG A N 1
ATOM 1719 C CA . ARG A 1 211 ? -10.489 -1.308 -31.986 1.00 37.53 211 ARG A CA 1
ATOM 1720 C C . ARG A 1 211 ? -11.325 -0.828 -33.160 1.00 37.53 211 ARG A C 1
ATOM 1722 O O . ARG A 1 211 ? -12.198 0.037 -32.925 1.00 37.53 211 ARG A O 1
#

Organism: NCBI:txid1654360

pLDDT: mean 90.16, std 9.29, range [37.53, 98.44]

Secondary structure (DSSP, 8-state):
-HHHHHHHTTS-HHHHHHHHHHHHHHHT----GGGGTTGGGTS-HHHHHHHHHHHHH--PPTT--HHHHHHHHHHTSTTT-TTHHHHHHHHHHTSS-S-HHHHHH-GGGSTTT--SS--HHHHHHHHHH-------HHHHHHHHHHHHHSPPPHHHHHHHHHHTTTS-HHHHHHHHHHTT--HHHHHHHHHTTSEEEETTEEEEPPPS---

Sequence (211 aa):
MAQLADWIDGASREESEAWLSEFNQLSETSHEFEDFQGLYGGGEHIDWVRLVLYSVIIQPAENVTRDELVELAHRCMPENDDDFEAYLEIFSKNVPYPDISDLIFWPTHVPGFHKEEPTADEIVDFVLNYKKTNLSKHELTKLLSKHINDTLTKEEFYLLSENLEDFELNSLSFWLQRHQIAPQQAIELILAGKIVVNHGTITLLPDELSR